Protein AF-A0A9P8LC08-F1 (afdb_monomer_lite)

Organism: NCBI:txid265104

Secondary structure (DSSP, 8-state):
-HHHHHHHHHHHHHHHHHHHHHHHHHHH-----HHHHHHHHHHHHHHHHHHHHHHHHHHHHHHHHHHHHHHSS----TTSTTHHHHHHHHHHHTS-HHHHHHHHHHHHHHHHHHHHHHSPPS--------TT----PPPPHHHHHHHHHTSHHHHHHHHHT-SSHHHHHHHHHHHHHTTS--------------------------------------------------------PPPTTSSSPPPPHHHHHHHGGGPPPTTTSSHHHHHHHHHHTT---TTTT--HHHHHHHH---TT------------------------------------

Structure (mmCIF, N/CA/C/O backbone):
data_AF-A0A9P8LC08-F1
#
_entry.id   AF-A0A9P8LC08-F1
#
loop_
_atom_site.group_PDB
_atom_site.id
_atom_site.type_symbol
_atom_site.label_atom_id
_atom_site.label_alt_id
_atom_site.label_comp_id
_atom_site.label_asym_id
_atom_site.label_entity_id
_atom_site.label_seq_id
_atom_site.pdbx_PDB_ins_code
_atom_site.Cartn_x
_atom_site.Cartn_y
_atom_site.Cartn_z
_atom_site.occupancy
_atom_site.B_iso_or_equiv
_atom_site.auth_seq_id
_atom_site.auth_comp_id
_atom_site.auth_asym_id
_atom_site.auth_atom_id
_atom_site.pdbx_PDB_model_num
ATOM 1 N N . MET A 1 1 ? -13.746 12.936 -10.755 1.00 61.56 1 MET A N 1
ATOM 2 C CA . MET A 1 1 ? -12.506 13.414 -10.090 1.00 61.56 1 MET A CA 1
ATOM 3 C C . MET A 1 1 ? -11.748 12.311 -9.334 1.00 61.56 1 MET A C 1
ATOM 5 O O . MET A 1 1 ? -10.693 11.928 -9.819 1.00 61.56 1 MET A O 1
ATOM 9 N N . ARG A 1 2 ? -12.248 11.763 -8.205 1.00 78.62 2 ARG A N 1
ATOM 10 C CA . ARG A 1 2 ? -11.480 10.845 -7.315 1.00 78.62 2 ARG A CA 1
ATOM 11 C C . ARG A 1 2 ? -10.763 9.673 -8.022 1.00 78.62 2 ARG A C 1
ATOM 13 O O . ARG A 1 2 ? -9.612 9.404 -7.695 1.00 78.62 2 ARG A O 1
ATOM 20 N N . LEU A 1 3 ? -11.388 9.016 -9.009 1.00 84.69 3 LEU A N 1
ATOM 21 C CA . LEU A 1 3 ? -10.770 7.898 -9.750 1.00 84.69 3 LEU A CA 1
ATOM 22 C C . LEU A 1 3 ? -9.485 8.301 -10.499 1.00 84.69 3 LEU A C 1
ATOM 24 O O . LEU A 1 3 ? -8.467 7.636 -10.339 1.00 84.69 3 LEU A O 1
ATOM 28 N N . ALA A 1 4 ? -9.508 9.409 -11.245 1.00 86.50 4 ALA A N 1
ATOM 29 C CA . ALA A 1 4 ? -8.346 9.903 -11.992 1.00 86.50 4 ALA A CA 1
ATOM 30 C C . ALA A 1 4 ? -7.169 10.256 -11.067 1.00 86.50 4 ALA A C 1
ATOM 32 O O . ALA A 1 4 ? -6.007 10.029 -11.395 1.00 86.50 4 ALA A O 1
ATOM 33 N N . LEU A 1 5 ? -7.469 10.754 -9.864 1.00 86.69 5 LEU A N 1
ATOM 34 C CA . LEU A 1 5 ? -6.453 11.060 -8.863 1.00 86.69 5 LEU A CA 1
ATOM 35 C C . LEU A 1 5 ? -5.876 9.769 -8.241 1.00 86.69 5 LEU A C 1
ATOM 37 O O . LEU A 1 5 ? -4.655 9.654 -8.147 1.00 86.69 5 LEU A O 1
ATOM 41 N N . ARG A 1 6 ? -6.701 8.749 -7.936 1.00 86.44 6 ARG A N 1
ATOM 42 C CA . ARG A 1 6 ? -6.204 7.401 -7.568 1.00 86.44 6 ARG A CA 1
ATOM 43 C C . ARG A 1 6 ? -5.298 6.808 -8.659 1.00 86.44 6 ARG A C 1
ATOM 45 O O . ARG A 1 6 ? -4.236 6.292 -8.330 1.00 86.44 6 ARG A O 1
ATOM 52 N N . GLN A 1 7 ? -5.680 6.923 -9.936 1.00 89.69 7 GLN A N 1
ATOM 53 C CA . GLN A 1 7 ? -4.879 6.464 -11.082 1.00 89.69 7 GLN A CA 1
ATOM 54 C C . GLN A 1 7 ? -3.532 7.203 -11.182 1.00 89.69 7 GLN A C 1
ATOM 56 O O . GLN A 1 7 ? -2.488 6.576 -11.343 1.00 89.69 7 GLN A O 1
ATOM 61 N N . CYS A 1 8 ? -3.522 8.531 -11.029 1.00 88.62 8 CYS A N 1
ATOM 62 C CA . CYS A 1 8 ? -2.290 9.326 -11.023 1.00 88.62 8 CYS A CA 1
ATOM 63 C C . CYS A 1 8 ? -1.320 8.877 -9.911 1.00 88.62 8 CYS A C 1
ATOM 65 O O . CYS A 1 8 ? -0.132 8.649 -10.162 1.00 88.62 8 CYS A O 1
ATOM 67 N N . LEU A 1 9 ? -1.831 8.662 -8.693 1.00 88.12 9 LEU A N 1
ATOM 68 C CA . LEU A 1 9 ? -1.020 8.173 -7.578 1.00 88.12 9 LEU A CA 1
ATOM 69 C C . LEU A 1 9 ? -0.541 6.725 -7.793 1.00 88.12 9 LEU A C 1
ATOM 71 O O . LEU A 1 9 ? 0.630 6.423 -7.548 1.00 88.12 9 LEU A O 1
ATOM 75 N N . SER A 1 10 ? -1.383 5.828 -8.323 1.00 89.81 10 SER A N 1
ATOM 76 C CA . SER A 1 10 ? -0.961 4.455 -8.638 1.00 89.81 10 SER A CA 1
ATOM 77 C C . SER A 1 10 ? 0.133 4.422 -9.710 1.00 89.81 10 SER A C 1
ATOM 79 O O . SER A 1 10 ? 1.083 3.654 -9.574 1.00 89.81 10 SER A O 1
ATOM 81 N N . CYS A 1 11 ? 0.079 5.304 -10.714 1.00 90.81 11 CYS A N 1
ATOM 82 C CA . CYS A 1 11 ? 1.139 5.475 -11.713 1.00 90.81 11 CYS A CA 1
ATOM 83 C C . CYS A 1 11 ? 2.449 6.017 -11.112 1.00 90.81 11 CYS A C 1
ATOM 85 O O . CYS A 1 11 ? 3.527 5.516 -11.442 1.00 90.81 11 CYS A O 1
ATOM 87 N N . GLY A 1 12 ? 2.384 6.992 -10.199 1.00 89.06 12 GLY A N 1
ATOM 88 C CA . GLY A 1 12 ? 3.568 7.514 -9.505 1.00 89.06 12 GLY A CA 1
ATOM 89 C C . GLY A 1 12 ? 4.213 6.492 -8.558 1.00 89.06 12 GLY A C 1
ATOM 90 O O . GLY A 1 12 ? 5.438 6.375 -8.493 1.00 89.06 12 GLY A O 1
ATOM 91 N N . MET A 1 13 ? 3.402 5.683 -7.874 1.00 91.25 13 MET A N 1
ATOM 92 C CA . MET A 1 13 ? 3.874 4.545 -7.081 1.00 91.25 13 MET A CA 1
ATOM 93 C C . MET A 1 13 ? 4.454 3.422 -7.954 1.00 91.25 13 MET A C 1
ATOM 95 O O . MET A 1 13 ? 5.520 2.892 -7.629 1.00 91.25 13 MET A O 1
ATOM 99 N N . ALA A 1 14 ? 3.830 3.114 -9.097 1.00 90.88 14 ALA A N 1
ATOM 100 C CA . ALA A 1 14 ? 4.364 2.179 -10.088 1.00 90.88 14 ALA A CA 1
ATOM 101 C C . ALA A 1 14 ? 5.720 2.646 -10.633 1.00 90.88 14 ALA A C 1
ATOM 103 O O . ALA A 1 14 ? 6.632 1.838 -10.772 1.00 90.88 14 ALA A O 1
ATOM 104 N N . GLN A 1 15 ? 5.895 3.949 -10.869 1.00 90.56 15 GLN A N 1
ATOM 105 C CA . GLN A 1 15 ? 7.172 4.537 -11.275 1.00 90.56 15 GLN A CA 1
ATOM 106 C C . GLN A 1 15 ? 8.250 4.397 -10.186 1.00 90.56 15 GLN A C 1
ATOM 108 O O . GLN A 1 15 ? 9.377 4.013 -10.499 1.00 90.56 15 GLN A O 1
ATOM 113 N N . HIS A 1 16 ? 7.920 4.629 -8.908 1.00 88.62 16 HIS A N 1
ATOM 114 C CA . HIS A 1 16 ? 8.858 4.429 -7.789 1.00 88.62 16 HIS A CA 1
ATOM 115 C C . HIS A 1 16 ? 9.301 2.972 -7.617 1.00 88.62 16 HIS A C 1
ATOM 117 O O . HIS A 1 16 ? 10.474 2.736 -7.304 1.00 88.62 16 HIS A O 1
ATOM 123 N N . LEU A 1 17 ? 8.387 2.016 -7.818 1.00 86.81 17 LEU A N 1
ATOM 124 C CA . LEU A 1 17 ? 8.677 0.580 -7.794 1.00 86.81 17 LEU A CA 1
ATOM 125 C C . LEU A 1 17 ? 9.483 0.150 -9.025 1.00 86.81 17 LEU A C 1
ATOM 127 O O . LEU A 1 17 ? 10.581 -0.379 -8.864 1.00 86.81 17 LEU A O 1
ATOM 131 N N . ALA A 1 18 ? 9.014 0.456 -10.237 1.00 87.12 18 ALA A N 1
ATOM 132 C CA . ALA A 1 18 ? 9.678 0.090 -11.488 1.00 87.12 18 ALA A CA 1
ATOM 133 C C . ALA A 1 18 ? 11.105 0.656 -11.581 1.00 87.12 18 ALA A C 1
ATOM 135 O O . ALA A 1 18 ? 12.030 -0.069 -11.949 1.00 87.12 18 ALA A O 1
ATOM 136 N N . ALA A 1 19 ? 11.325 1.917 -11.190 1.00 86.88 19 ALA A N 1
ATOM 137 C CA . ALA A 1 19 ? 12.660 2.521 -11.169 1.00 86.88 19 ALA A CA 1
ATOM 138 C C . ALA A 1 19 ? 13.579 1.900 -10.099 1.00 86.88 19 ALA A C 1
ATOM 140 O O . ALA A 1 19 ? 14.791 1.799 -10.304 1.00 86.88 19 ALA A O 1
ATOM 141 N N . TYR A 1 20 ? 13.026 1.455 -8.964 1.00 86.12 20 TYR A N 1
ATOM 142 C CA . TYR A 1 20 ? 13.799 0.766 -7.931 1.00 86.12 20 TYR A CA 1
ATOM 143 C C . TYR A 1 20 ? 14.175 -0.661 -8.349 1.00 86.12 20 TYR A C 1
ATOM 145 O O . TYR A 1 20 ? 15.349 -1.021 -8.260 1.00 86.12 20 TYR A O 1
ATOM 153 N N . ILE A 1 21 ? 13.222 -1.435 -8.874 1.00 83.81 21 ILE A N 1
ATOM 154 C CA . ILE A 1 21 ? 13.445 -2.786 -9.407 1.00 83.81 21 ILE A CA 1
ATOM 155 C C . ILE A 1 21 ? 14.463 -2.727 -10.556 1.00 83.81 21 ILE A C 1
ATOM 157 O O . ILE A 1 21 ? 15.483 -3.410 -10.503 1.00 83.81 21 ILE A O 1
ATOM 161 N N . SER A 1 22 ? 14.302 -1.796 -11.503 1.00 83.88 22 SER A N 1
ATOM 162 C CA . SER A 1 22 ? 15.268 -1.562 -12.594 1.00 83.88 22 SER A CA 1
ATOM 163 C C . SER A 1 22 ? 16.661 -1.134 -12.109 1.00 83.88 22 SER A C 1
ATOM 165 O O . SER A 1 22 ? 17.638 -1.297 -12.840 1.00 83.88 22 SER A O 1
ATOM 167 N N . LYS A 1 23 ? 16.791 -0.582 -10.891 1.00 82.75 23 LYS A N 1
ATOM 168 C CA . LYS A 1 23 ? 18.094 -0.309 -10.257 1.00 82.75 23 LYS A CA 1
ATOM 169 C C . LYS A 1 23 ? 18.654 -1.529 -9.517 1.00 82.75 23 LYS A C 1
ATOM 171 O O . LYS A 1 23 ? 19.868 -1.675 -9.486 1.00 82.75 23 LYS A O 1
ATOM 176 N N . GLN A 1 24 ? 17.821 -2.401 -8.943 1.00 74.94 24 GLN A N 1
ATOM 177 C CA . GLN A 1 24 ? 18.271 -3.668 -8.346 1.00 74.94 24 GLN A CA 1
ATOM 178 C C . GLN A 1 24 ? 18.733 -4.665 -9.420 1.00 74.94 24 GLN A C 1
ATOM 180 O O . GLN A 1 24 ? 19.822 -5.217 -9.291 1.00 74.94 24 GLN A O 1
ATOM 185 N N . ILE A 1 25 ? 17.979 -4.825 -10.514 1.00 71.38 25 ILE A N 1
ATOM 186 C CA . ILE A 1 25 ? 18.348 -5.701 -11.642 1.00 71.38 25 ILE A CA 1
ATOM 187 C C . ILE A 1 25 ? 19.685 -5.259 -12.257 1.00 71.38 25 ILE A C 1
ATOM 189 O O . ILE A 1 25 ? 20.557 -6.091 -12.470 1.00 71.38 25 ILE A O 1
ATOM 193 N N . ARG A 1 26 ? 19.912 -3.949 -12.450 1.00 62.72 26 ARG A N 1
ATOM 194 C CA . ARG A 1 26 ? 21.193 -3.418 -12.968 1.00 62.72 26 ARG A CA 1
ATOM 195 C C . ARG A 1 26 ? 22.403 -3.705 -12.055 1.00 62.72 26 ARG A C 1
ATOM 197 O O . ARG A 1 26 ? 23.529 -3.663 -12.520 1.00 62.72 26 ARG A O 1
ATOM 204 N N . VAL A 1 27 ? 22.203 -3.991 -10.764 1.00 57.38 27 VAL A N 1
ATOM 205 C CA . VAL A 1 27 ? 23.300 -4.422 -9.867 1.00 57.38 27 VAL A CA 1
ATOM 206 C C . VAL A 1 27 ? 23.618 -5.917 -10.036 1.00 57.38 27 VAL A C 1
ATOM 208 O O . VAL A 1 27 ? 24.709 -6.343 -9.680 1.00 57.38 27 VAL A O 1
ATOM 211 N N . ARG A 1 28 ? 22.696 -6.708 -10.605 1.00 56.88 28 ARG A N 1
ATOM 212 C CA . ARG A 1 28 ? 22.893 -8.131 -10.944 1.00 56.88 28 ARG A CA 1
ATOM 213 C C . ARG A 1 28 ? 23.298 -8.354 -12.413 1.00 56.88 28 ARG A C 1
ATOM 215 O O . ARG A 1 28 ? 23.939 -9.351 -12.709 1.00 56.88 28 ARG A O 1
ATOM 222 N N . SER A 1 29 ? 22.941 -7.438 -13.317 1.00 54.47 29 SER A N 1
ATOM 223 C CA . SER A 1 29 ? 23.203 -7.517 -14.761 1.00 54.47 29 SER A CA 1
ATOM 224 C C . SER A 1 29 ? 24.181 -6.426 -15.200 1.00 54.47 29 SER A C 1
ATOM 226 O O . SER A 1 29 ? 23.791 -5.262 -15.334 1.00 54.47 29 SER A O 1
ATOM 228 N N . LEU A 1 30 ? 25.434 -6.804 -15.470 1.00 48.50 30 LEU A N 1
ATOM 229 C CA . LEU A 1 30 ? 26.342 -5.972 -16.265 1.00 48.50 30 LEU A CA 1
ATOM 230 C C . LEU A 1 30 ? 25.867 -5.916 -17.732 1.00 48.50 30 LEU A C 1
ATOM 232 O O . LEU A 1 30 ? 25.097 -6.771 -18.160 1.00 48.50 30 LEU A O 1
ATOM 236 N N . ALA A 1 31 ? 26.334 -4.898 -18.465 1.00 49.81 31 ALA A N 1
ATOM 237 C CA . ALA A 1 31 ? 26.126 -4.656 -19.900 1.00 49.81 31 ALA A CA 1
ATOM 238 C C . ALA A 1 31 ? 24.660 -4.677 -20.410 1.00 49.81 31 ALA A C 1
ATOM 240 O O . ALA A 1 31 ? 24.074 -5.717 -20.689 1.00 49.81 31 ALA A O 1
ATOM 241 N N . GLY A 1 32 ? 24.087 -3.491 -20.650 1.00 56.66 32 GLY A N 1
ATOM 242 C CA . GLY A 1 32 ? 22.814 -3.344 -21.366 1.00 56.66 32 GLY A CA 1
ATOM 243 C C . GLY A 1 32 ? 22.587 -1.910 -21.850 1.00 56.66 32 GLY A C 1
ATOM 244 O O . GLY A 1 32 ? 22.791 -0.965 -21.086 1.00 56.66 32 GLY A O 1
ATOM 245 N N . LYS A 1 33 ? 22.180 -1.742 -23.118 1.00 62.31 33 LYS A N 1
ATOM 246 C CA . LYS A 1 33 ? 21.973 -0.425 -23.755 1.00 62.31 33 LYS A CA 1
ATOM 247 C C . LYS A 1 33 ? 20.847 0.374 -23.073 1.00 62.31 33 LYS A C 1
ATOM 249 O O . LYS A 1 33 ? 19.876 -0.194 -22.572 1.00 62.31 33 LYS A O 1
ATOM 254 N N . GLY A 1 34 ? 20.968 1.706 -23.082 1.00 66.56 34 GLY A N 1
ATOM 255 C CA . GLY A 1 34 ? 20.083 2.619 -22.344 1.00 66.56 34 GLY A CA 1
ATOM 256 C C . GLY A 1 34 ? 18.594 2.516 -22.702 1.00 66.56 34 GLY A C 1
ATOM 257 O O . GLY A 1 34 ? 17.767 2.452 -21.791 1.00 66.56 34 GLY A O 1
ATOM 258 N N . SER A 1 35 ? 18.265 2.436 -23.998 1.00 68.94 35 SER A N 1
ATOM 259 C CA . SER A 1 35 ? 16.874 2.416 -24.486 1.00 68.94 35 SER A CA 1
ATOM 260 C C . SER A 1 35 ? 16.083 1.186 -24.009 1.00 68.94 35 SER A C 1
ATOM 262 O O . SER A 1 35 ? 15.054 1.326 -23.349 1.00 68.94 35 SER A O 1
ATOM 264 N N . TYR A 1 36 ? 16.621 -0.030 -24.176 1.00 69.31 36 TYR A N 1
ATOM 265 C CA . TYR A 1 36 ? 15.964 -1.255 -23.688 1.00 69.31 36 TYR A CA 1
ATOM 266 C C . TYR A 1 36 ? 15.637 -1.196 -22.182 1.00 69.31 36 TYR A C 1
ATOM 268 O O . TYR A 1 36 ? 14.641 -1.746 -21.709 1.00 69.31 36 TYR A O 1
ATOM 276 N N . ARG A 1 37 ? 16.438 -0.461 -21.397 1.00 71.94 37 ARG A N 1
ATOM 277 C CA . ARG A 1 37 ? 16.180 -0.250 -19.970 1.00 71.94 37 ARG A CA 1
ATOM 278 C C . ARG A 1 37 ? 15.034 0.736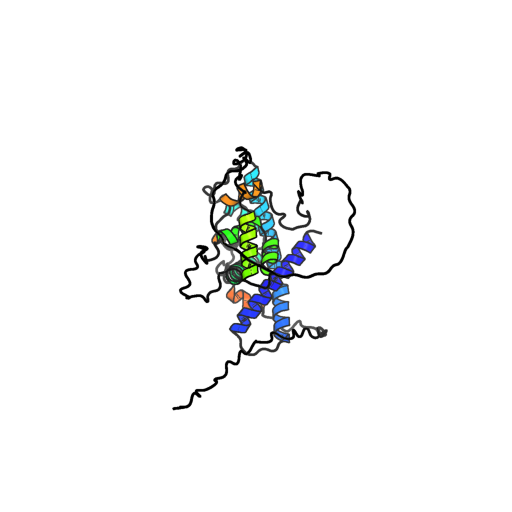 -19.693 1.00 71.94 37 ARG A C 1
ATOM 280 O O . ARG A 1 37 ? 14.309 0.506 -18.722 1.00 71.94 37 ARG A O 1
ATOM 287 N N . SER A 1 38 ? 14.844 1.802 -20.476 1.00 79.94 38 SER A N 1
ATOM 288 C CA . SER A 1 38 ? 13.675 2.689 -20.311 1.00 79.94 38 SER A CA 1
ATOM 289 C C . SER A 1 38 ? 12.389 1.968 -20.730 1.00 79.94 38 SER A C 1
ATOM 291 O O . SER A 1 38 ? 11.402 2.004 -19.992 1.00 79.94 38 SER A O 1
ATOM 293 N N . GLN A 1 39 ? 12.444 1.199 -21.818 1.00 83.50 39 GLN A N 1
ATOM 294 C CA . GLN A 1 39 ? 11.375 0.328 -22.307 1.00 83.50 39 GLN A CA 1
ATOM 295 C C . GLN A 1 39 ? 10.974 -0.747 -21.278 1.00 83.50 39 GLN A C 1
ATOM 297 O O . GLN A 1 39 ? 9.812 -0.801 -20.869 1.00 83.50 39 GLN A O 1
ATOM 302 N N . ARG A 1 40 ? 11.927 -1.533 -20.749 1.00 83.56 40 ARG A N 1
ATOM 303 C CA . ARG A 1 40 ? 11.694 -2.522 -19.670 1.00 83.56 40 ARG A CA 1
ATOM 304 C C . ARG A 1 40 ? 11.078 -1.875 -18.420 1.00 83.56 40 ARG A C 1
ATOM 306 O O . ARG A 1 40 ? 10.155 -2.429 -17.822 1.00 83.56 40 ARG A O 1
ATOM 313 N N . GLN A 1 41 ? 11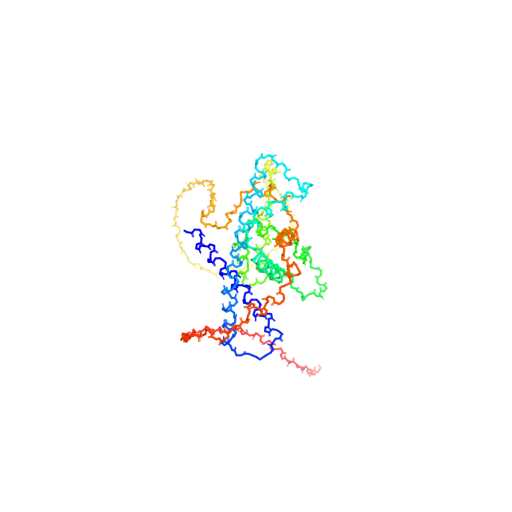.533 -0.674 -18.047 1.00 86.50 41 GLN A N 1
ATOM 314 C CA . GLN A 1 41 ? 10.966 0.091 -16.929 1.00 86.50 41 GLN A CA 1
ATOM 315 C C . GLN A 1 41 ? 9.535 0.587 -17.224 1.00 86.50 41 GLN A C 1
ATOM 317 O O . GLN A 1 41 ? 8.699 0.596 -16.320 1.00 86.50 41 GLN A O 1
ATOM 322 N N . GLN A 1 42 ? 9.227 0.963 -18.470 1.00 87.12 42 GLN A N 1
ATOM 323 C CA . GLN A 1 42 ? 7.896 1.385 -18.920 1.00 87.12 42 GLN A CA 1
ATOM 324 C C . GLN A 1 42 ? 6.906 0.208 -18.980 1.00 87.12 42 GLN A C 1
ATOM 326 O O . GLN A 1 42 ? 5.796 0.343 -18.462 1.00 87.12 42 GLN A O 1
ATOM 331 N N . ARG A 1 43 ? 7.303 -0.951 -19.536 1.00 87.31 43 ARG A N 1
ATOM 332 C CA . ARG A 1 43 ? 6.510 -2.201 -19.526 1.00 87.31 43 ARG A CA 1
ATOM 333 C C . ARG A 1 43 ? 6.122 -2.571 -18.084 1.00 87.31 43 ARG A C 1
ATOM 335 O O . ARG A 1 43 ? 4.938 -2.698 -17.768 1.00 87.31 43 ARG A O 1
ATOM 342 N N . MET A 1 44 ? 7.101 -2.594 -17.176 1.00 89.19 44 MET A N 1
ATOM 343 C CA . MET A 1 44 ? 6.885 -2.840 -15.745 1.00 89.19 44 MET A CA 1
ATOM 344 C C . MET A 1 44 ? 6.012 -1.765 -15.067 1.00 89.19 44 MET A C 1
ATOM 346 O O . MET A 1 44 ? 5.153 -2.110 -14.256 1.00 89.19 44 MET A O 1
ATOM 350 N N . ARG A 1 45 ? 6.160 -0.472 -15.405 1.00 92.12 45 ARG A N 1
ATOM 351 C CA . ARG A 1 45 ? 5.286 0.601 -14.883 1.00 92.12 45 ARG A CA 1
ATOM 352 C C . ARG A 1 45 ? 3.827 0.398 -15.308 1.00 92.12 45 ARG A C 1
ATOM 354 O O . ARG A 1 45 ? 2.946 0.523 -14.459 1.00 92.12 45 ARG A O 1
ATOM 361 N N . LYS A 1 46 ? 3.578 0.055 -16.581 1.00 91.31 46 LYS A N 1
ATOM 362 C CA . LYS A 1 46 ? 2.234 -0.256 -17.104 1.00 91.31 46 LYS A CA 1
ATOM 363 C C . LYS A 1 46 ? 1.601 -1.438 -16.351 1.00 91.31 46 LYS A C 1
ATOM 365 O O . LYS A 1 46 ? 0.458 -1.321 -15.922 1.00 91.31 46 LYS A O 1
ATOM 370 N N . ARG A 1 47 ? 2.346 -2.532 -16.123 1.00 92.44 47 ARG A N 1
ATOM 371 C CA . ARG A 1 47 ? 1.852 -3.732 -15.408 1.00 92.44 47 ARG A CA 1
ATOM 372 C C . ARG A 1 47 ? 1.638 -3.517 -13.900 1.00 92.44 47 ARG A C 1
ATOM 374 O O . ARG A 1 47 ? 0.668 -4.024 -13.347 1.00 92.44 47 ARG A O 1
ATOM 381 N N . LEU A 1 48 ? 2.491 -2.737 -13.229 1.00 93.25 48 LEU A N 1
ATOM 382 C CA . LEU A 1 48 ? 2.368 -2.463 -11.787 1.00 93.25 48 LEU A CA 1
ATOM 383 C C . LEU A 1 48 ? 1.219 -1.507 -11.427 1.00 93.25 48 LEU A C 1
ATOM 385 O O . LEU A 1 48 ? 0.639 -1.635 -10.349 1.00 93.25 48 LEU A O 1
ATOM 389 N N . ALA A 1 49 ? 0.887 -0.543 -12.292 1.00 93.12 49 ALA A N 1
ATOM 390 C CA . ALA A 1 49 ? -0.127 0.477 -12.010 1.00 93.12 49 ALA A CA 1
ATOM 391 C C . ALA A 1 49 ? -1.510 -0.077 -11.581 1.00 93.12 49 ALA A C 1
ATOM 393 O O . ALA A 1 49 ? -1.997 0.373 -10.539 1.00 93.12 49 ALA A O 1
ATOM 394 N N . PRO A 1 50 ? -2.146 -1.042 -12.284 1.00 95.62 50 PRO A N 1
ATOM 395 C CA . PRO A 1 50 ? -3.437 -1.596 -11.860 1.00 95.62 50 PRO A CA 1
ATOM 396 C C . PRO A 1 50 ? -3.351 -2.385 -10.545 1.00 95.62 50 PRO A C 1
ATOM 398 O O . PRO A 1 50 ? -4.236 -2.261 -9.705 1.00 95.62 50 PRO A O 1
ATOM 401 N N . LEU A 1 51 ? -2.264 -3.126 -10.310 1.00 96.00 51 LEU A N 1
ATOM 402 C CA . LEU A 1 51 ? -2.079 -3.917 -9.085 1.00 96.00 51 LEU A CA 1
ATOM 403 C C . LEU A 1 51 ? -1.915 -3.013 -7.852 1.00 96.00 51 LEU A C 1
ATOM 405 O O . LEU A 1 51 ? -2.491 -3.255 -6.792 1.00 96.00 51 LEU A O 1
ATOM 409 N N . ILE A 1 52 ? -1.185 -1.907 -8.013 1.00 95.25 52 ILE A N 1
ATOM 410 C CA . ILE A 1 52 ? -1.060 -0.862 -6.993 1.00 95.25 52 ILE A CA 1
ATOM 411 C C . ILE A 1 52 ? -2.395 -0.135 -6.790 1.00 95.25 52 ILE A C 1
ATOM 413 O O . ILE A 1 52 ? -2.736 0.192 -5.655 1.00 95.25 52 ILE A O 1
ATOM 417 N N . LEU A 1 53 ? -3.180 0.091 -7.849 1.00 94.56 53 LEU A N 1
ATOM 418 C CA . LEU A 1 53 ? -4.526 0.659 -7.738 1.00 94.56 53 LEU A CA 1
ATOM 419 C C . LEU A 1 53 ? -5.469 -0.254 -6.927 1.00 94.56 53 LEU A C 1
ATOM 421 O O . LEU A 1 53 ? -6.281 0.263 -6.159 1.00 94.56 53 LEU A O 1
ATOM 425 N N . THR A 1 54 ? -5.330 -1.581 -7.018 1.00 96.06 54 THR A N 1
ATOM 426 C CA . THR A 1 54 ? -6.042 -2.529 -6.142 1.00 96.06 54 THR A CA 1
ATOM 427 C C . THR A 1 54 ? -5.593 -2.403 -4.682 1.00 96.06 54 THR A C 1
ATOM 429 O O . THR A 1 54 ? -6.446 -2.351 -3.798 1.00 96.06 54 THR A O 1
ATOM 432 N N . LEU A 1 55 ? -4.289 -2.243 -4.405 1.00 95.69 55 LEU A N 1
ATOM 433 C CA . LEU A 1 55 ? -3.809 -1.948 -3.042 1.00 95.69 55 LEU A CA 1
ATOM 434 C C . LEU A 1 55 ? -4.371 -0.620 -2.503 1.00 95.69 55 LEU A C 1
ATOM 436 O O . LEU A 1 55 ? -4.773 -0.564 -1.344 1.00 95.69 55 LEU A O 1
ATOM 440 N N . PHE A 1 56 ? -4.450 0.435 -3.325 1.00 93.19 56 PHE A N 1
ATOM 441 C CA . PHE A 1 56 ? -5.099 1.702 -2.945 1.00 93.19 56 PHE A CA 1
ATOM 442 C C . PHE A 1 56 ? -6.557 1.471 -2.517 1.00 93.19 56 PHE A C 1
ATOM 444 O O . PHE A 1 56 ? -6.961 1.951 -1.460 1.00 93.19 56 PHE A O 1
ATOM 451 N N . GLN A 1 57 ? -7.332 0.720 -3.309 1.00 94.00 57 GLN A N 1
ATOM 452 C CA . GLN A 1 57 ? -8.738 0.421 -3.011 1.00 94.00 57 GLN A CA 1
ATOM 453 C C . GLN A 1 57 ? -8.904 -0.434 -1.749 1.00 94.00 57 GLN A C 1
ATOM 455 O O . GLN A 1 57 ? -9.800 -0.165 -0.951 1.00 94.00 57 GLN A O 1
ATOM 460 N N . PHE A 1 58 ? -8.026 -1.421 -1.541 1.00 95.88 58 PHE A N 1
ATOM 461 C CA . PHE A 1 58 ? -7.997 -2.222 -0.319 1.00 95.88 58 PHE A CA 1
ATOM 462 C C . PHE A 1 58 ? -7.727 -1.361 0.916 1.00 95.88 58 PHE A C 1
ATOM 464 O O . PHE A 1 58 ? -8.544 -1.376 1.828 1.00 95.88 58 PHE A O 1
ATOM 471 N N . PHE A 1 59 ? -6.648 -0.568 0.941 1.00 95.38 59 PHE A N 1
ATOM 472 C CA . PHE A 1 59 ? -6.335 0.257 2.114 1.00 95.38 59 PHE A CA 1
ATOM 473 C C . PHE A 1 59 ? -7.427 1.298 2.403 1.00 95.38 59 PHE A C 1
ATOM 475 O O . PHE A 1 59 ? -7.730 1.535 3.569 1.00 95.38 59 PHE A O 1
ATOM 482 N N . GLU A 1 60 ? -8.064 1.857 1.367 1.00 92.50 60 GLU A N 1
ATOM 483 C CA . GLU A 1 60 ? -9.174 2.810 1.509 1.00 92.50 60 GLU A CA 1
ATOM 484 C C . GLU A 1 60 ? -10.443 2.166 2.089 1.00 92.50 60 GLU A C 1
ATOM 486 O O . GLU A 1 60 ? -11.040 2.723 3.010 1.00 92.50 60 GLU A O 1
ATOM 491 N N . ARG A 1 61 ? -10.818 0.961 1.636 1.00 94.56 61 ARG A N 1
ATOM 492 C CA . ARG A 1 61 ? -11.911 0.185 2.250 1.00 94.56 61 ARG A CA 1
ATOM 493 C C . ARG A 1 61 ? -11.561 -0.271 3.671 1.00 94.56 61 ARG A C 1
ATOM 495 O O . ARG A 1 61 ? -12.402 -0.185 4.560 1.00 94.56 61 ARG A O 1
ATOM 502 N N . TYR A 1 62 ? -10.322 -0.709 3.896 1.00 95.12 62 TYR A N 1
ATOM 503 C CA . TYR A 1 62 ? -9.874 -1.276 5.169 1.00 95.12 62 TYR A CA 1
ATOM 504 C C . TYR A 1 62 ? -9.809 -0.223 6.278 1.00 95.12 62 TYR A C 1
ATOM 506 O O . TYR A 1 62 ? -10.347 -0.441 7.360 1.00 95.12 62 TYR A O 1
ATOM 514 N N . GLN A 1 63 ? -9.256 0.962 5.986 1.00 92.94 63 GLN A N 1
ATOM 515 C CA . GLN A 1 63 ? -9.331 2.109 6.896 1.00 92.94 63 GLN A CA 1
ATOM 516 C C . GLN A 1 63 ? -10.793 2.463 7.210 1.00 92.94 63 GLN A C 1
ATOM 518 O O . GLN A 1 63 ? -11.122 2.694 8.370 1.00 92.94 63 GLN A O 1
ATOM 523 N N . HIS A 1 64 ? -11.677 2.486 6.206 1.00 91.94 64 HIS A N 1
ATOM 524 C CA . HIS A 1 64 ? -13.079 2.855 6.407 1.00 91.94 64 HIS A CA 1
ATOM 525 C C . HIS A 1 64 ? -13.839 1.857 7.295 1.00 91.94 64 HIS A C 1
ATOM 527 O O . HIS A 1 64 ? -14.577 2.286 8.180 1.00 91.94 64 HIS A O 1
ATOM 533 N N . ARG A 1 65 ? -13.667 0.541 7.094 1.00 92.38 65 ARG A N 1
ATOM 534 C CA . ARG A 1 65 ? -14.328 -0.481 7.927 1.00 92.38 65 ARG A CA 1
ATOM 535 C C . ARG A 1 65 ? -13.777 -0.496 9.354 1.00 92.38 65 ARG A C 1
ATOM 537 O O . ARG A 1 65 ? -14.573 -0.424 10.280 1.00 92.38 65 ARG A O 1
ATOM 544 N N . LEU A 1 66 ? -12.451 -0.451 9.543 1.00 90.44 66 LEU A N 1
ATOM 545 C CA . LEU A 1 66 ? -11.848 -0.313 10.882 1.00 90.44 66 LEU A CA 1
ATOM 546 C C . LEU A 1 66 ? -12.355 0.937 11.626 1.00 90.44 66 LEU A C 1
ATOM 548 O O . LEU A 1 66 ? -12.597 0.897 12.832 1.00 90.44 66 LEU A O 1
ATOM 552 N N . LEU A 1 67 ? -12.527 2.060 10.921 1.00 89.69 67 LEU A N 1
ATOM 553 C CA . LEU A 1 67 ? -13.092 3.266 11.523 1.00 89.69 67 LEU A CA 1
ATOM 554 C C . LEU A 1 67 ? -14.570 3.101 11.898 1.00 89.69 67 LEU A C 1
ATOM 556 O O . LEU A 1 67 ? -14.917 3.467 13.014 1.00 89.69 67 LEU A O 1
ATOM 560 N N . ALA A 1 68 ? -15.418 2.548 11.025 1.00 89.12 68 ALA A N 1
ATOM 561 C CA . ALA A 1 68 ? -16.843 2.343 11.313 1.00 89.12 68 ALA A CA 1
ATOM 562 C C . ALA A 1 68 ? -17.058 1.532 12.604 1.00 89.12 68 ALA A C 1
ATOM 564 O O . ALA A 1 68 ? -17.679 2.020 13.547 1.00 89.12 68 ALA A O 1
ATOM 565 N N . GLU A 1 69 ? -16.411 0.371 12.710 1.00 85.75 69 GLU A N 1
ATOM 566 C CA . GLU A 1 69 ? -16.486 -0.487 13.898 1.00 85.75 69 GLU A CA 1
ATOM 567 C C . GLU A 1 69 ? -15.997 0.241 15.175 1.00 85.75 69 GLU A C 1
ATOM 569 O O . GLU A 1 69 ? -16.656 0.189 16.211 1.00 85.75 69 GLU A O 1
ATOM 574 N N . THR A 1 70 ? -14.906 1.026 15.111 1.00 82.75 70 THR A N 1
ATOM 575 C CA . THR A 1 70 ? -14.441 1.852 16.260 1.00 82.75 70 THR A CA 1
ATOM 576 C C . THR A 1 70 ? -15.306 3.089 16.570 1.00 82.75 70 THR A C 1
ATOM 578 O O . THR A 1 70 ? -15.045 3.808 17.550 1.00 82.75 70 THR A O 1
ATOM 581 N N . TYR A 1 71 ? -16.338 3.362 15.768 1.00 79.56 71 TYR A N 1
ATOM 582 C CA . TYR A 1 71 ? -17.344 4.398 16.013 1.00 79.56 71 TYR A CA 1
ATOM 583 C C . TYR A 1 71 ? -18.671 3.834 16.534 1.00 79.56 71 TYR A C 1
ATOM 585 O O . TYR A 1 71 ? -19.276 4.476 17.392 1.00 79.56 71 TYR A O 1
ATOM 593 N N . GLU A 1 72 ? -19.082 2.646 16.091 1.00 73.81 72 GLU A N 1
ATOM 594 C CA . GLU A 1 72 ? -20.380 2.018 16.404 1.00 73.81 72 GLU A CA 1
ATOM 595 C C . GLU A 1 72 ? -20.491 1.455 17.836 1.00 73.81 72 GLU A C 1
ATOM 597 O O . GLU A 1 72 ? -21.519 0.914 18.229 1.00 73.81 72 GLU A O 1
ATOM 602 N N . GLY A 1 73 ? -19.454 1.622 18.662 1.00 59.62 73 GLY A N 1
ATOM 603 C CA . GLY A 1 73 ? -19.443 1.182 20.062 1.00 59.62 73 GLY A CA 1
ATOM 604 C C . GLY A 1 73 ? -18.977 -0.262 20.252 1.00 59.62 73 GLY A C 1
ATOM 605 O O . GLY A 1 73 ? -18.638 -0.636 21.378 1.00 59.62 73 GLY A O 1
ATOM 606 N N . ASN A 1 74 ? -18.845 -1.021 19.158 1.00 59.53 74 ASN A N 1
ATOM 607 C CA . ASN A 1 74 ? -18.045 -2.238 19.106 1.00 59.53 74 ASN A CA 1
ATOM 608 C C . ASN A 1 74 ? -16.628 -1.917 19.599 1.00 59.53 74 ASN A C 1
ATOM 610 O O . ASN A 1 74 ? -15.838 -1.232 18.944 1.00 59.53 74 ASN A O 1
ATOM 614 N N . LYS A 1 75 ? -16.287 -2.419 20.787 1.00 57.41 75 LYS A N 1
ATOM 615 C CA . LYS A 1 75 ? -14.902 -2.429 21.247 1.00 57.41 75 LYS A CA 1
ATOM 616 C C . LYS A 1 75 ? -14.165 -3.479 20.423 1.00 57.41 75 LYS A C 1
ATOM 618 O O . LYS A 1 75 ? -14.080 -4.611 20.875 1.00 57.41 75 LYS A O 1
ATOM 623 N N . ILE A 1 76 ? -13.605 -3.114 19.263 1.00 56.47 76 ILE A N 1
ATOM 624 C CA . ILE A 1 76 ? -12.539 -3.940 18.683 1.00 56.47 76 ILE A CA 1
ATOM 625 C C . ILE A 1 76 ? -11.356 -3.859 19.648 1.00 56.47 76 ILE A C 1
ATOM 627 O O . ILE A 1 76 ? -10.527 -2.948 19.580 1.00 56.47 76 ILE A O 1
ATOM 631 N N . SER A 1 77 ? -11.295 -4.799 20.583 1.00 56.34 77 SER A N 1
ATOM 632 C CA . SER A 1 77 ? -10.055 -5.114 21.262 1.00 56.34 77 SER A CA 1
ATOM 633 C C . SER A 1 77 ? -9.192 -5.891 20.277 1.00 56.34 77 SER A C 1
ATOM 635 O O . SER A 1 77 ? -9.696 -6.737 19.547 1.00 56.34 77 SER A O 1
ATOM 637 N N . TYR A 1 78 ? -7.873 -5.699 20.292 1.00 53.66 78 TYR A N 1
ATOM 638 C CA . TYR A 1 78 ? -6.976 -6.629 19.589 1.00 53.66 78 TYR A CA 1
ATOM 639 C C . TYR A 1 78 ? -7.053 -8.061 20.179 1.00 53.66 78 TYR A C 1
ATOM 641 O O . TYR A 1 78 ? -6.559 -9.013 19.583 1.00 53.66 78 TYR A O 1
ATOM 649 N N . GLN A 1 79 ? -7.692 -8.230 21.346 1.00 52.84 79 GLN A N 1
ATOM 650 C CA . GLN A 1 79 ? -8.028 -9.540 21.913 1.00 52.84 79 GLN A CA 1
ATOM 651 C C . GLN A 1 79 ? -9.116 -10.274 21.107 1.00 52.84 79 GLN A C 1
ATOM 653 O O . GLN A 1 79 ? -9.098 -11.501 21.079 1.00 52.84 79 GLN A O 1
ATOM 658 N N . ASP A 1 80 ? -9.981 -9.554 20.383 1.00 62.03 80 ASP A N 1
ATOM 659 C CA . ASP A 1 80 ? -10.903 -10.114 19.385 1.00 62.03 80 ASP A CA 1
ATOM 660 C C . ASP A 1 80 ? -10.142 -10.314 18.060 1.00 62.03 80 ASP A C 1
ATOM 662 O O . ASP A 1 80 ? -10.407 -9.665 17.044 1.00 62.03 80 ASP A O 1
ATOM 666 N N . ALA A 1 81 ? -9.115 -11.170 18.109 1.00 61.84 81 ALA A N 1
ATOM 667 C CA . ALA A 1 81 ? -8.038 -11.262 17.116 1.00 61.84 81 ALA A CA 1
ATOM 668 C C . ALA A 1 81 ? -8.508 -11.526 15.671 1.00 61.84 81 ALA A C 1
ATOM 670 O O . ALA A 1 81 ? -7.803 -11.179 14.720 1.00 61.84 81 ALA A O 1
ATOM 671 N N . ASP A 1 82 ? -9.703 -12.094 15.509 1.00 75.56 82 ASP A N 1
ATOM 672 C CA . ASP A 1 82 ? -10.293 -12.440 14.217 1.00 75.56 82 ASP A CA 1
ATOM 673 C C . ASP A 1 82 ? -10.911 -11.229 13.498 1.00 75.56 82 ASP A C 1
ATOM 675 O O . ASP A 1 82 ? -10.948 -11.203 12.268 1.00 75.56 82 ASP A O 1
ATOM 679 N N . GLN A 1 83 ? -11.354 -10.185 14.214 1.00 80.62 83 GLN A N 1
ATOM 680 C CA . GLN A 1 83 ? -12.044 -9.032 13.608 1.00 80.62 83 GLN A CA 1
ATOM 681 C C . GLN A 1 83 ? -11.202 -8.314 12.528 1.00 80.62 83 GLN A C 1
ATOM 683 O O . GLN A 1 83 ? -11.696 -8.114 11.413 1.00 80.62 83 GLN A O 1
ATOM 688 N N . PRO A 1 84 ? -9.906 -8.002 12.753 1.00 84.81 84 PRO A N 1
ATOM 689 C CA . PRO A 1 84 ? -9.039 -7.467 11.701 1.00 84.81 84 PRO A CA 1
ATOM 690 C C . PRO A 1 84 ? -8.814 -8.421 10.517 1.00 84.81 84 PRO A C 1
ATOM 692 O O . PRO A 1 84 ? -8.362 -7.968 9.469 1.00 84.81 84 PRO A O 1
ATOM 695 N N . ILE A 1 85 ? -9.086 -9.724 10.647 1.00 88.38 85 ILE A N 1
ATOM 696 C CA . ILE A 1 85 ? -8.961 -10.713 9.562 1.00 88.38 85 ILE A CA 1
ATOM 697 C C . ILE A 1 85 ? -10.272 -10.792 8.771 1.00 88.38 85 ILE A C 1
ATOM 699 O O . ILE A 1 85 ? -10.235 -10.696 7.545 1.00 88.38 85 ILE A O 1
ATOM 703 N N . LEU A 1 86 ? -11.421 -10.866 9.449 1.00 91.06 86 LEU A N 1
ATOM 704 C CA . LEU A 1 86 ? -12.754 -10.902 8.833 1.00 91.06 86 LEU A CA 1
ATOM 705 C C . LEU A 1 86 ? -12.999 -9.685 7.926 1.00 91.06 86 LEU A C 1
ATOM 707 O O . LEU A 1 86 ? -13.409 -9.841 6.777 1.00 91.06 86 LEU A O 1
ATOM 711 N N . ILE A 1 87 ? -12.646 -8.479 8.385 1.00 93.19 87 ILE A N 1
ATOM 712 C CA . ILE A 1 87 ? -12.751 -7.248 7.580 1.00 93.19 87 ILE A CA 1
ATOM 713 C C . ILE A 1 87 ? -11.845 -7.314 6.331 1.00 93.19 87 ILE A C 1
ATOM 715 O O . ILE A 1 87 ? -12.194 -6.800 5.267 1.00 93.19 87 ILE A O 1
ATOM 719 N N . GLN A 1 88 ? -10.672 -7.952 6.417 1.00 94.69 88 GLN A N 1
ATOM 720 C CA . GLN A 1 88 ? -9.806 -8.141 5.247 1.00 94.69 88 GLN A CA 1
ATOM 721 C C . GLN A 1 88 ? -10.391 -9.166 4.273 1.00 94.69 88 GLN A C 1
ATOM 723 O O . GLN A 1 88 ? -10.365 -8.920 3.066 1.00 94.69 88 GLN A O 1
ATOM 728 N N . GLN A 1 89 ? -10.937 -10.274 4.783 1.00 94.44 89 GLN A N 1
ATOM 729 C CA . GLN A 1 89 ? -11.593 -11.304 3.979 1.00 94.44 89 GLN A CA 1
ATOM 730 C C . GLN A 1 89 ? -12.806 -10.726 3.223 1.00 94.44 89 GLN A C 1
ATOM 732 O O . GLN A 1 89 ? -12.847 -10.860 2.004 1.00 94.44 89 GLN A O 1
ATOM 737 N N . GLU A 1 90 ? -13.700 -9.980 3.889 1.00 95.31 90 GLU A N 1
ATOM 738 C CA . GLU A 1 90 ? -14.840 -9.263 3.274 1.00 95.31 90 GLU A CA 1
ATOM 739 C C . GLU A 1 90 ? -14.396 -8.408 2.071 1.00 95.31 90 GLU A C 1
ATOM 741 O O . GLU A 1 90 ? -14.930 -8.503 0.963 1.00 95.31 90 GLU A O 1
ATOM 746 N N . ILE A 1 91 ? -13.370 -7.572 2.263 1.00 96.12 91 ILE A N 1
ATOM 747 C CA . ILE A 1 91 ? -12.880 -6.670 1.214 1.00 96.12 91 ILE A CA 1
ATOM 748 C C . ILE A 1 91 ? -12.264 -7.460 0.048 1.00 96.12 91 ILE A C 1
ATOM 750 O O . ILE A 1 91 ? -12.439 -7.078 -1.116 1.00 96.12 91 ILE A O 1
ATOM 754 N N . MET A 1 92 ? -11.530 -8.534 0.350 1.00 96.56 92 MET A N 1
ATOM 755 C CA . MET A 1 92 ? -10.809 -9.355 -0.625 1.00 96.56 92 MET A CA 1
ATOM 756 C C . MET A 1 92 ? -11.678 -10.372 -1.363 1.00 96.56 92 MET A C 1
ATOM 758 O O . MET A 1 92 ? -11.325 -10.759 -2.478 1.00 96.56 92 MET A O 1
ATOM 762 N N . GLU A 1 93 ? -12.809 -10.791 -0.797 1.00 96.12 93 GLU A N 1
ATOM 763 C CA . GLU A 1 93 ? -13.736 -11.723 -1.440 1.00 96.12 93 GLU A CA 1
ATOM 764 C C . GLU A 1 93 ? -14.206 -11.182 -2.798 1.00 96.12 93 GLU A C 1
ATOM 766 O O . GLU A 1 93 ? -14.246 -11.933 -3.778 1.00 96.12 93 GLU A O 1
ATOM 771 N N . SER A 1 94 ? -14.413 -9.858 -2.868 1.00 94.50 94 SER A N 1
ATOM 772 C CA . SER A 1 94 ? -14.759 -9.096 -4.078 1.00 94.50 94 SER A CA 1
ATOM 773 C C . SER A 1 94 ? -13.681 -9.073 -5.179 1.00 94.50 94 SER A C 1
ATOM 775 O O . SER A 1 94 ? -13.916 -8.514 -6.252 1.00 94.50 94 SER A O 1
ATOM 777 N N . TYR A 1 95 ? -12.504 -9.667 -4.949 1.00 96.00 95 TYR A N 1
ATOM 778 C CA . TYR A 1 95 ? -11.423 -9.765 -5.929 1.00 96.00 95 TYR A CA 1
ATOM 779 C C . TYR A 1 95 ? -11.310 -11.176 -6.540 1.00 96.0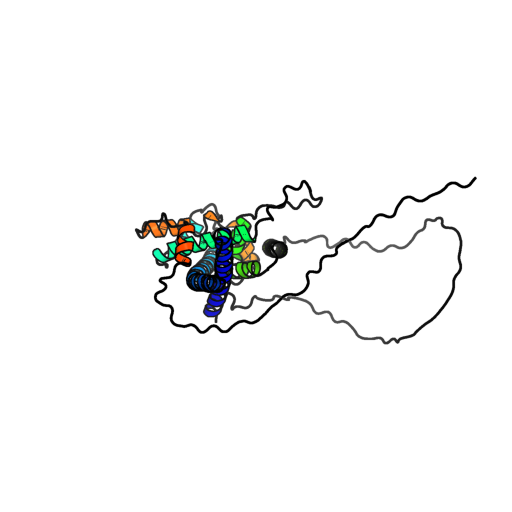0 95 TYR A C 1
ATOM 781 O O . TYR A 1 95 ? -11.535 -12.209 -5.900 1.00 96.00 95 TYR A O 1
ATOM 789 N N . ASN A 1 96 ? -10.908 -11.217 -7.814 1.00 94.94 96 ASN A N 1
ATOM 790 C CA . ASN A 1 96 ? -10.564 -12.452 -8.521 1.00 94.94 96 ASN A CA 1
ATOM 791 C C . ASN A 1 96 ? -9.337 -13.123 -7.850 1.00 94.94 96 ASN A C 1
ATOM 793 O O . ASN A 1 96 ? -8.375 -12.419 -7.531 1.00 94.94 96 ASN A O 1
ATOM 797 N N . PRO A 1 97 ? -9.317 -14.455 -7.644 1.00 93.19 97 PRO A N 1
ATOM 798 C CA . PRO A 1 97 ? -8.231 -15.117 -6.917 1.00 93.19 97 PRO A CA 1
ATOM 799 C C . PRO A 1 97 ? -6.869 -15.024 -7.627 1.00 93.19 97 PRO A C 1
ATOM 801 O O . PRO A 1 97 ? -5.856 -14.829 -6.960 1.00 93.19 97 PRO A O 1
ATOM 804 N N . ALA A 1 98 ? -6.818 -15.031 -8.963 1.00 92.12 98 ALA A N 1
ATOM 805 C CA . ALA A 1 98 ? -5.568 -14.796 -9.693 1.00 92.12 98 ALA A CA 1
ATOM 806 C C . ALA A 1 98 ? -5.053 -13.356 -9.494 1.00 92.12 98 ALA A C 1
ATOM 808 O O . ALA A 1 98 ? -3.848 -13.130 -9.373 1.00 92.12 98 ALA A O 1
ATOM 809 N N . LEU A 1 99 ? -5.958 -12.373 -9.378 1.00 94.62 99 LEU A N 1
ATOM 810 C CA . LEU A 1 99 ? -5.592 -10.999 -9.017 1.00 94.62 99 LEU A CA 1
ATOM 811 C C . LEU A 1 99 ? -5.053 -10.923 -7.577 1.00 94.62 99 LEU A C 1
ATOM 813 O O . LEU A 1 99 ? -4.068 -10.220 -7.353 1.00 94.62 99 LEU A O 1
ATOM 817 N N . LEU A 1 100 ? -5.628 -11.667 -6.620 1.00 94.75 100 LEU A N 1
ATOM 818 C CA . LEU A 1 100 ? -5.117 -11.729 -5.241 1.00 94.75 100 LEU A CA 1
ATOM 819 C C . LEU A 1 100 ? -3.651 -12.182 -5.196 1.00 94.75 100 LEU A C 1
ATOM 821 O O . LEU A 1 100 ? -2.860 -11.548 -4.496 1.00 94.75 100 LEU A O 1
ATOM 825 N N . VAL A 1 101 ? -3.249 -13.190 -5.979 1.00 93.81 101 VAL A N 1
ATOM 826 C CA . VAL A 1 101 ? -1.837 -13.617 -6.070 1.00 93.81 101 VAL A CA 1
ATOM 827 C C . VAL A 1 101 ? -0.943 -12.469 -6.566 1.00 93.81 101 VAL A C 1
ATOM 829 O O . VAL A 1 101 ? 0.001 -12.078 -5.875 1.00 93.81 101 VAL A O 1
ATOM 832 N N . ARG A 1 102 ? -1.280 -11.834 -7.700 1.00 94.50 102 ARG A N 1
ATOM 833 C CA . ARG A 1 102 ? -0.486 -10.723 -8.279 1.00 94.50 102 ARG A CA 1
ATOM 834 C C . ARG A 1 102 ? -0.381 -9.505 -7.368 1.00 94.50 102 ARG A C 1
ATOM 836 O O . ARG A 1 102 ? 0.671 -8.862 -7.276 1.00 94.50 102 ARG A O 1
ATOM 843 N N . VAL A 1 103 ? -1.467 -9.175 -6.677 1.00 95.75 103 VAL A N 1
ATOM 844 C CA . VAL A 1 103 ? -1.501 -8.053 -5.735 1.00 95.75 103 VAL A CA 1
ATOM 845 C C . VAL A 1 103 ? -0.745 -8.405 -4.446 1.00 95.75 103 VAL A C 1
ATOM 847 O O . VAL A 1 103 ? -0.049 -7.542 -3.915 1.00 95.75 103 VAL A O 1
ATOM 850 N N . SER A 1 104 ? -0.732 -9.673 -4.015 1.00 94.50 104 SER A N 1
ATOM 851 C CA . SER A 1 104 ? 0.126 -10.158 -2.917 1.00 94.50 104 SER A CA 1
ATOM 852 C C . SER A 1 104 ? 1.616 -10.056 -3.251 1.00 94.50 104 SER A C 1
ATOM 854 O O . SER A 1 104 ? 2.400 -9.567 -2.434 1.00 94.50 104 SER A O 1
ATOM 856 N N . GLN A 1 105 ? 2.019 -10.453 -4.460 1.00 93.25 105 GLN A N 1
ATOM 857 C CA . GLN A 1 105 ? 3.397 -10.299 -4.947 1.00 93.25 105 GLN A CA 1
ATOM 858 C C . GLN A 1 105 ? 3.786 -8.804 -5.010 1.00 93.25 105 GLN A C 1
ATOM 860 O O . GLN A 1 105 ? 4.844 -8.398 -4.523 1.00 93.25 105 GLN A O 1
ATOM 865 N N . THR A 1 106 ? 2.877 -7.949 -5.495 1.00 94.00 106 THR A N 1
ATOM 866 C CA . THR A 1 106 ? 3.039 -6.481 -5.518 1.00 94.00 106 THR A CA 1
ATOM 867 C C . THR A 1 106 ? 3.131 -5.865 -4.113 1.00 94.00 106 THR A C 1
ATOM 869 O O . THR A 1 106 ? 3.929 -4.951 -3.893 1.00 94.00 106 THR A O 1
ATOM 872 N N . TYR A 1 107 ? 2.373 -6.374 -3.138 1.00 95.25 107 TYR A N 1
ATOM 873 C CA . TYR A 1 107 ? 2.447 -5.946 -1.738 1.00 95.25 107 TYR A CA 1
ATOM 874 C C . TYR A 1 107 ? 3.819 -6.252 -1.124 1.00 95.25 107 TYR A C 1
ATOM 876 O O . TYR A 1 107 ? 4.419 -5.383 -0.489 1.00 95.25 107 TYR A O 1
ATOM 884 N N . HIS A 1 108 ? 4.383 -7.434 -1.388 1.00 92.00 108 HIS A N 1
ATOM 885 C CA . HIS A 1 108 ? 5.730 -7.782 -0.928 1.00 92.00 108 HIS A CA 1
ATOM 886 C C . HIS A 1 108 ? 6.811 -6.892 -1.562 1.00 92.00 108 HIS A C 1
ATOM 888 O O . HIS A 1 108 ? 7.691 -6.404 -0.846 1.00 92.00 108 HIS A O 1
ATOM 894 N N . LEU A 1 109 ? 6.707 -6.581 -2.863 1.00 91.06 109 LEU A N 1
ATOM 895 C CA . LEU A 1 109 ? 7.577 -5.595 -3.525 1.00 91.06 109 LEU A CA 1
ATOM 896 C C . LEU A 1 109 ? 7.479 -4.205 -2.874 1.00 91.06 109 LEU A C 1
ATOM 898 O O . LEU A 1 109 ? 8.501 -3.545 -2.666 1.00 91.06 109 LEU A O 1
ATOM 902 N N . LEU A 1 110 ? 6.269 -3.766 -2.510 1.00 93.25 110 LEU A N 1
ATOM 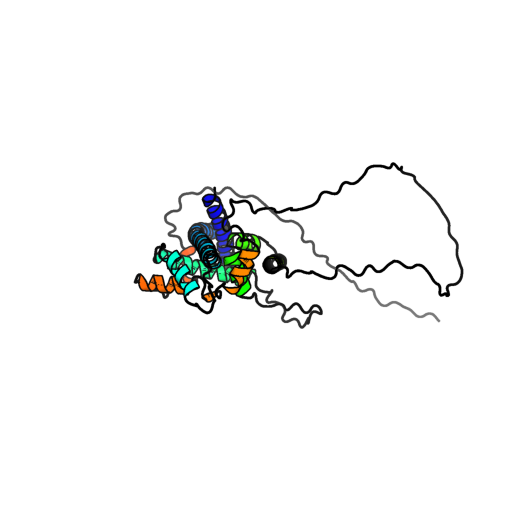903 C CA . LEU A 1 110 ? 6.040 -2.509 -1.798 1.00 93.25 110 LEU A CA 1
ATOM 904 C C . LEU A 1 110 ? 6.674 -2.519 -0.397 1.00 93.25 110 LEU A C 1
ATOM 906 O O . LEU A 1 110 ? 7.394 -1.578 -0.056 1.00 93.25 110 LEU A O 1
ATOM 910 N N . LEU A 1 111 ? 6.468 -3.572 0.402 1.00 91.75 111 LEU A N 1
ATOM 911 C CA . LEU A 1 111 ? 7.092 -3.698 1.725 1.00 91.75 111 LEU A CA 1
ATOM 912 C C . LEU A 1 111 ? 8.624 -3.744 1.634 1.00 91.75 111 LEU A C 1
ATOM 914 O O . LEU A 1 111 ? 9.306 -3.113 2.447 1.00 91.75 111 LEU A O 1
ATOM 918 N N . TYR A 1 112 ? 9.179 -4.436 0.635 1.00 88.62 112 TYR A N 1
ATOM 919 C CA . TYR A 1 112 ? 10.618 -4.470 0.379 1.00 88.62 112 TYR A CA 1
ATOM 920 C C . TYR A 1 112 ? 11.156 -3.082 -0.004 1.00 88.62 112 TYR A C 1
ATOM 922 O O . TYR A 1 112 ? 12.134 -2.618 0.592 1.00 88.62 112 TYR A O 1
ATOM 930 N N . LEU A 1 113 ? 10.480 -2.371 -0.918 1.00 89.31 113 LEU A N 1
ATOM 931 C CA . LEU A 1 113 ? 10.807 -0.989 -1.284 1.00 89.31 113 LEU A CA 1
ATOM 932 C C . LEU A 1 113 ? 10.788 -0.068 -0.058 1.00 89.31 113 LEU A C 1
ATOM 934 O O . LEU A 1 113 ? 11.737 0.691 0.138 1.00 89.31 113 LEU A O 1
ATOM 938 N N . LEU A 1 114 ? 9.742 -0.137 0.770 1.00 90.44 114 LEU A N 1
ATOM 939 C CA . LEU A 1 114 ? 9.597 0.665 1.987 1.00 90.44 114 LEU A CA 1
ATOM 940 C C . LEU A 1 114 ? 10.732 0.381 2.973 1.00 90.44 114 LEU A C 1
ATOM 942 O O . LEU A 1 114 ? 11.495 1.295 3.303 1.00 90.44 114 LEU A O 1
ATOM 946 N N . ARG A 1 115 ? 10.910 -0.888 3.372 1.00 86.94 115 ARG A N 1
ATOM 947 C CA . ARG A 1 115 ? 11.988 -1.324 4.274 1.00 86.94 115 ARG A CA 1
ATOM 948 C C . ARG A 1 115 ? 13.355 -0.842 3.755 1.00 86.94 115 ARG A C 1
ATOM 950 O O . ARG A 1 115 ? 14.102 -0.225 4.510 1.00 86.94 115 ARG A O 1
ATOM 957 N N . ARG A 1 116 ? 13.668 -0.997 2.460 1.00 85.12 116 ARG A N 1
ATOM 958 C CA . ARG A 1 116 ? 14.951 -0.557 1.863 1.00 85.12 116 ARG A CA 1
ATOM 959 C C . ARG A 1 116 ? 15.106 0.968 1.735 1.00 85.12 116 ARG A C 1
ATOM 961 O O . ARG A 1 116 ? 16.188 1.486 2.013 1.00 85.12 116 ARG A O 1
ATOM 968 N N . ARG A 1 117 ? 14.066 1.710 1.329 1.00 86.00 117 ARG A N 1
ATOM 969 C CA . ARG A 1 117 ? 14.104 3.181 1.137 1.00 86.00 117 ARG A CA 1
ATOM 970 C C . ARG A 1 117 ? 14.119 3.966 2.452 1.00 86.00 117 ARG A C 1
ATOM 972 O O . ARG A 1 117 ? 14.518 5.137 2.426 1.00 86.00 117 ARG A O 1
ATOM 979 N N . LEU A 1 118 ? 13.677 3.356 3.556 1.00 83.38 118 LEU A N 1
ATOM 980 C CA . LEU A 1 118 ? 13.485 4.003 4.861 1.00 83.38 118 LEU A CA 1
ATOM 981 C C . LEU A 1 118 ? 14.452 3.510 5.957 1.00 83.38 118 LEU A C 1
ATOM 983 O O . LEU A 1 118 ? 14.749 4.281 6.873 1.00 83.38 118 LEU A O 1
ATOM 987 N N . ALA A 1 119 ? 15.008 2.294 5.853 1.00 74.00 119 ALA A N 1
ATOM 988 C CA . ALA A 1 119 ? 15.992 1.756 6.805 1.00 74.00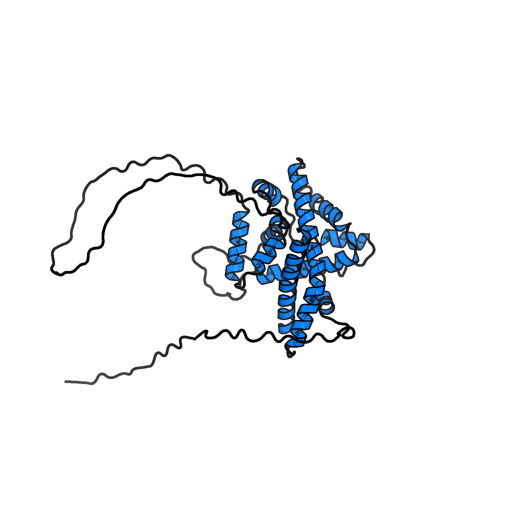 119 ALA A CA 1
ATOM 989 C C . ALA A 1 119 ? 17.203 2.689 7.041 1.00 74.00 119 ALA A C 1
ATOM 991 O O . ALA A 1 119 ? 17.583 3.437 6.122 1.00 74.00 119 ALA A O 1
ATOM 992 N N . PRO A 1 120 ? 17.843 2.641 8.231 1.00 65.62 120 PRO A N 1
ATOM 993 C CA . PRO A 1 120 ? 19.080 3.375 8.527 1.00 65.62 120 PRO A CA 1
ATOM 994 C C . PRO A 1 120 ? 20.195 3.092 7.500 1.00 65.62 120 PRO A C 1
ATOM 996 O O . PRO A 1 120 ? 20.195 2.035 6.860 1.00 65.62 120 PRO A O 1
ATOM 999 N N . PRO A 1 121 ? 21.124 4.042 7.272 1.00 60.12 121 PRO A N 1
ATOM 1000 C CA . PRO A 1 121 ? 22.282 3.807 6.414 1.00 60.12 121 PRO A CA 1
ATOM 1001 C C . PRO A 1 121 ? 23.157 2.695 7.010 1.00 60.12 121 PRO A C 1
ATOM 1003 O O . PRO A 1 121 ? 23.705 2.836 8.094 1.00 60.12 121 PRO A O 1
ATOM 1006 N N . SER A 1 122 ? 23.302 1.581 6.293 1.00 50.62 122 SER A N 1
ATOM 1007 C CA . SER A 1 122 ? 24.013 0.376 6.746 1.00 50.62 122 SER A CA 1
ATOM 1008 C C . SER A 1 122 ? 25.538 0.475 6.580 1.00 50.62 122 SER A C 1
ATOM 1010 O O . SER A 1 122 ? 26.175 -0.475 6.133 1.00 50.62 122 SER A O 1
ATOM 1012 N N . ARG A 1 123 ? 26.113 1.654 6.846 1.00 47.09 123 ARG A N 1
ATOM 1013 C CA . ARG A 1 123 ? 27.550 1.957 6.711 1.00 47.09 123 ARG A CA 1
ATOM 1014 C C . ARG A 1 123 ? 28.028 2.847 7.860 1.00 47.09 123 ARG A C 1
ATOM 1016 O O . ARG A 1 123 ? 28.573 3.922 7.651 1.00 47.09 123 ARG A O 1
ATOM 1023 N N . SER A 1 124 ? 27.789 2.387 9.083 1.00 43.56 124 SER A N 1
ATOM 1024 C CA . SER A 1 124 ? 28.416 2.941 10.284 1.00 43.56 124 SER A CA 1
ATOM 1025 C C . SER A 1 124 ? 28.582 1.855 11.350 1.00 43.56 124 SER A C 1
ATOM 1027 O O . SER A 1 124 ? 27.988 1.930 12.422 1.00 43.56 124 SER A O 1
ATOM 1029 N N . PHE A 1 125 ? 29.458 0.879 11.080 1.00 46.09 125 PHE A N 1
ATOM 1030 C CA . PHE A 1 125 ? 30.220 0.183 12.132 1.00 46.09 125 PHE A CA 1
ATOM 1031 C C . PHE A 1 125 ? 31.299 1.132 12.702 1.00 46.09 125 PHE A C 1
ATOM 1033 O O . PHE A 1 125 ? 32.467 0.786 12.822 1.00 46.09 125 PHE A O 1
ATOM 1040 N N . SER A 1 126 ? 30.916 2.379 12.977 1.00 45.50 126 SER A N 1
ATOM 1041 C CA . SER A 1 126 ? 31.783 3.414 13.527 1.00 45.50 126 SER A CA 1
ATOM 1042 C C . SER A 1 126 ? 31.397 3.605 14.984 1.00 45.50 126 SER A C 1
ATOM 1044 O O . SER A 1 126 ? 30.214 3.735 15.300 1.00 45.50 126 SER A O 1
ATOM 1046 N N . LEU A 1 127 ? 32.394 3.626 15.866 1.00 48.34 127 LEU A N 1
ATOM 1047 C CA . LEU A 1 127 ? 32.242 3.636 17.325 1.00 48.34 127 LEU A CA 1
ATOM 1048 C C . LEU A 1 127 ? 31.741 4.987 17.884 1.00 48.34 127 LEU A C 1
ATOM 1050 O O . LEU A 1 127 ? 31.831 5.249 19.083 1.00 48.34 127 LEU A O 1
ATOM 1054 N N . ALA A 1 128 ? 31.175 5.841 17.026 1.00 44.00 128 ALA A N 1
ATOM 1055 C CA . ALA A 1 128 ? 30.595 7.131 17.366 1.00 44.00 128 ALA A CA 1
ATOM 1056 C C . ALA A 1 128 ? 29.297 6.952 18.183 1.00 44.00 128 ALA A C 1
ATOM 1058 O O . ALA A 1 128 ? 28.176 7.038 17.676 1.00 44.00 128 ALA A O 1
ATOM 1059 N N . ARG A 1 129 ? 29.460 6.721 19.490 1.00 45.69 129 ARG A N 1
ATOM 1060 C CA . ARG A 1 129 ? 28.408 6.738 20.519 1.00 45.69 129 ARG A CA 1
ATOM 1061 C C . ARG A 1 129 ? 27.882 8.171 20.683 1.00 45.69 129 ARG A C 1
ATOM 1063 O O . ARG A 1 129 ? 28.224 8.865 21.637 1.00 45.69 129 ARG A O 1
ATOM 1070 N N . THR A 1 130 ? 27.115 8.647 19.700 1.00 45.12 130 THR A N 1
ATOM 1071 C CA . THR A 1 130 ? 26.727 10.060 19.591 1.00 45.12 130 THR A CA 1
ATOM 1072 C C . THR A 1 130 ? 25.986 10.539 20.839 1.00 45.12 130 THR A C 1
ATOM 1074 O O . THR A 1 130 ? 25.026 9.927 21.312 1.00 45.12 130 THR A O 1
ATOM 1077 N N . ARG A 1 131 ? 26.431 11.687 21.361 1.00 50.19 131 ARG A N 1
ATOM 1078 C CA . ARG A 1 131 ? 26.069 12.279 22.665 1.00 50.19 131 ARG A CA 1
ATOM 1079 C C . ARG A 1 131 ? 24.627 12.836 22.732 1.00 50.19 131 ARG A C 1
ATOM 1081 O O . ARG A 1 131 ? 24.350 13.757 23.486 1.00 50.19 131 ARG A O 1
ATOM 1088 N N . SER A 1 132 ? 23.720 12.298 21.911 1.00 54.03 132 SER A N 1
ATOM 1089 C CA . SER A 1 132 ? 22.334 12.752 21.700 1.00 54.03 132 SER A CA 1
ATOM 1090 C C . SER A 1 132 ? 21.285 11.633 21.878 1.00 54.03 132 SER A C 1
ATOM 1092 O O . SER A 1 132 ? 20.090 11.884 21.748 1.00 54.03 132 SER A O 1
ATOM 1094 N N . GLY A 1 133 ? 21.695 10.390 22.169 1.00 46.16 133 GLY A N 1
ATOM 1095 C CA . GLY A 1 133 ? 20.811 9.297 22.624 1.00 46.16 133 GLY A CA 1
ATOM 1096 C C . GLY A 1 133 ? 19.819 8.717 21.600 1.00 46.16 133 GLY A C 1
ATOM 1097 O O . GLY A 1 133 ? 19.284 7.632 21.816 1.00 46.16 133 GLY A O 1
ATOM 1098 N N . ARG A 1 134 ? 19.586 9.388 20.465 1.00 47.09 134 ARG A N 1
ATOM 1099 C CA . ARG A 1 134 ? 18.681 8.936 19.397 1.00 47.09 134 ARG A CA 1
ATOM 1100 C C . ARG A 1 134 ? 19.264 7.729 18.660 1.00 47.09 134 ARG A C 1
ATOM 1102 O O . ARG A 1 134 ? 20.002 7.876 17.688 1.00 47.09 134 ARG A O 1
ATOM 1109 N N . SER A 1 135 ? 18.915 6.538 19.145 1.00 43.81 135 SER A N 1
ATOM 1110 C CA . SER A 1 135 ? 19.241 5.251 18.526 1.00 43.81 135 SER A CA 1
ATOM 1111 C C . SER A 1 135 ? 18.913 5.249 17.027 1.00 43.81 135 SER A C 1
ATOM 1113 O O . SER A 1 135 ? 17.841 5.685 16.609 1.00 43.81 135 SER A O 1
ATOM 1115 N N . LEU A 1 136 ? 19.824 4.715 16.207 1.00 51.62 136 LEU A N 1
ATOM 1116 C CA . LEU A 1 136 ? 19.636 4.494 14.765 1.00 51.62 136 LEU A CA 1
ATOM 1117 C C . LEU A 1 136 ? 18.743 3.266 14.511 1.00 51.62 136 LEU A C 1
ATOM 1119 O O . LEU A 1 136 ? 19.099 2.343 13.777 1.00 51.62 136 LEU A O 1
ATOM 1123 N N . THR A 1 137 ? 17.585 3.235 15.169 1.00 55.22 137 THR A N 1
ATOM 1124 C CA . THR A 1 137 ? 16.717 2.064 15.253 1.00 55.22 137 THR A CA 1
ATOM 1125 C C . THR A 1 137 ? 16.246 1.620 13.865 1.00 55.22 137 THR A C 1
ATOM 1127 O O . THR A 1 137 ? 15.905 2.427 12.993 1.00 55.22 137 THR A O 1
ATOM 1130 N N . ARG A 1 138 ? 16.227 0.300 13.653 1.00 64.19 138 ARG A N 1
ATOM 1131 C CA . ARG A 1 138 ? 15.552 -0.338 12.515 1.00 64.19 138 ARG A CA 1
ATOM 1132 C C . ARG A 1 138 ? 14.110 0.174 12.466 1.00 64.19 138 ARG A C 1
ATOM 1134 O O . ARG A 1 138 ? 13.463 0.234 13.505 1.00 64.19 138 ARG A O 1
ATOM 1141 N N . LEU A 1 139 ? 13.619 0.544 11.279 1.00 70.00 139 LEU A N 1
ATOM 1142 C CA . LEU A 1 139 ? 12.255 1.059 11.127 1.00 70.00 139 LEU A CA 1
ATOM 1143 C C . LEU A 1 139 ? 11.261 0.070 11.750 1.00 70.00 139 LEU A C 1
ATOM 1145 O O . LEU A 1 139 ? 11.200 -1.078 11.307 1.00 70.00 139 LEU A O 1
ATOM 1149 N N . ALA A 1 140 ? 10.525 0.519 12.768 1.00 82.81 140 ALA A N 1
ATOM 1150 C CA . ALA A 1 140 ? 9.544 -0.306 13.452 1.00 82.81 140 ALA A CA 1
ATOM 1151 C C . ALA A 1 140 ? 8.432 -0.714 12.478 1.00 82.81 140 ALA A C 1
ATOM 1153 O O . ALA A 1 140 ? 7.996 0.084 11.647 1.00 82.81 140 ALA A O 1
ATOM 1154 N N . GLU A 1 141 ? 7.961 -1.953 12.582 1.00 88.00 141 GLU A N 1
ATOM 1155 C CA . GLU A 1 141 ? 6.927 -2.485 11.686 1.00 88.00 141 GLU A CA 1
ATOM 1156 C C . GLU A 1 141 ? 5.622 -1.682 11.857 1.00 88.00 141 GLU A C 1
ATOM 1158 O O . GLU A 1 141 ? 5.017 -1.270 10.872 1.00 88.00 141 GLU A O 1
ATOM 1163 N N . ASP A 1 142 ? 5.300 -1.317 13.103 1.00 90.12 142 ASP A N 1
ATOM 1164 C CA . ASP A 1 142 ? 4.286 -0.332 13.512 1.00 90.12 142 ASP A CA 1
ATOM 1165 C C . ASP A 1 142 ? 4.321 0.976 12.696 1.00 90.12 142 ASP A C 1
ATOM 1167 O O . ASP A 1 142 ? 3.293 1.454 12.219 1.00 90.12 142 ASP A O 1
ATOM 1171 N N . SER A 1 143 ? 5.512 1.535 12.457 1.00 92.69 143 SER A N 1
ATOM 1172 C CA . SER A 1 143 ? 5.677 2.760 11.664 1.00 92.69 143 SER A CA 1
ATOM 1173 C C . SER A 1 143 ? 5.282 2.569 10.196 1.00 92.69 143 SER A C 1
ATOM 1175 O O . SER A 1 143 ? 4.850 3.521 9.547 1.00 92.69 143 SER A O 1
ATOM 1177 N N . VAL A 1 144 ? 5.419 1.348 9.667 1.00 92.94 144 VAL A N 1
ATOM 1178 C CA . VAL A 1 144 ? 4.987 0.981 8.310 1.00 92.94 144 VAL A CA 1
ATOM 1179 C C . VAL A 1 144 ? 3.481 0.717 8.278 1.00 92.94 144 VAL A C 1
ATOM 1181 O O . VAL A 1 144 ? 2.814 1.208 7.371 1.00 92.94 144 VAL A O 1
ATOM 1184 N N . VAL A 1 145 ? 2.929 0.027 9.283 1.00 94.62 145 VAL A N 1
ATOM 1185 C CA . VAL A 1 145 ? 1.479 -0.207 9.430 1.00 94.62 145 VAL A CA 1
ATOM 1186 C C . VAL A 1 145 ? 0.727 1.118 9.526 1.00 94.62 145 VAL A C 1
ATOM 1188 O O . VAL A 1 145 ? -0.175 1.366 8.729 1.00 94.62 145 VAL A O 1
ATOM 1191 N N . LYS A 1 146 ? 1.145 2.018 10.427 1.00 95.06 146 LYS A N 1
ATOM 1192 C CA . LYS A 1 146 ? 0.583 3.371 10.557 1.00 95.06 146 LYS A CA 1
ATOM 1193 C C . LYS A 1 146 ? 0.660 4.129 9.233 1.00 95.06 146 LYS A C 1
ATOM 1195 O O . LYS A 1 146 ? -0.334 4.714 8.810 1.00 95.06 146 LYS A O 1
ATOM 1200 N N . LEU A 1 147 ? 1.798 4.079 8.535 1.00 95.06 147 LEU A N 1
ATOM 1201 C CA . LEU A 1 147 ? 1.956 4.726 7.230 1.00 95.06 147 LEU A CA 1
ATOM 1202 C C . LEU A 1 147 ? 1.001 4.168 6.160 1.00 95.06 147 LEU A C 1
ATOM 1204 O O . LEU A 1 147 ? 0.435 4.956 5.407 1.00 95.06 147 LEU A O 1
ATOM 1208 N N . LEU A 1 148 ? 0.795 2.850 6.105 1.00 95.12 148 LEU A N 1
ATOM 1209 C CA . LEU A 1 148 ? -0.099 2.204 5.139 1.00 95.12 148 LEU A CA 1
ATOM 1210 C C . LEU A 1 148 ? -1.583 2.418 5.470 1.00 95.12 148 LEU A C 1
ATOM 1212 O O . LEU A 1 148 ? -2.342 2.815 4.590 1.00 95.12 148 LEU A O 1
ATOM 1216 N N . ILE A 1 149 ? -1.993 2.198 6.722 1.00 94.50 149 ILE A N 1
ATOM 1217 C CA . ILE A 1 149 ? -3.408 2.202 7.132 1.00 94.50 149 ILE A CA 1
ATOM 1218 C C . ILE A 1 149 ? -3.910 3.610 7.473 1.00 94.50 149 ILE A C 1
ATOM 1220 O O . ILE A 1 149 ? -5.038 3.936 7.131 1.00 94.50 149 ILE A O 1
ATOM 1224 N N . ILE A 1 150 ? -3.108 4.479 8.102 1.00 94.38 150 ILE A N 1
ATOM 1225 C CA . ILE A 1 150 ? -3.532 5.851 8.460 1.00 94.38 150 ILE A CA 1
ATOM 1226 C C . ILE A 1 150 ? -3.130 6.859 7.374 1.00 94.38 150 ILE A C 1
ATOM 1228 O O . ILE A 1 150 ? -3.904 7.751 7.032 1.00 94.38 150 ILE A O 1
ATOM 1232 N N . GLY A 1 151 ? -1.913 6.739 6.835 1.00 92.06 151 GLY A N 1
ATOM 1233 C CA . GLY A 1 151 ? -1.394 7.652 5.807 1.00 92.06 151 GLY A CA 1
ATOM 1234 C C . GLY A 1 151 ? -1.797 7.293 4.375 1.00 92.06 151 GLY A C 1
ATOM 1235 O O . GLY A 1 151 ? -1.855 8.170 3.510 1.00 92.06 151 GLY A O 1
ATOM 1236 N N . GLY A 1 152 ? -2.062 6.014 4.118 1.00 92.69 152 GLY A N 1
ATOM 1237 C CA . GLY A 1 152 ? -2.343 5.500 2.786 1.00 92.69 152 GLY A CA 1
ATOM 1238 C C . GLY A 1 152 ? -1.150 5.549 1.835 1.00 92.69 152 GLY A C 1
ATOM 1239 O O . GLY A 1 152 ? -0.110 6.175 2.072 1.00 92.69 152 GLY A O 1
ATOM 1240 N N . LEU A 1 153 ? -1.336 4.915 0.678 1.00 90.94 153 LEU A N 1
ATOM 1241 C CA . LEU A 1 153 ? -0.344 4.939 -0.396 1.00 90.94 153 LEU A CA 1
ATOM 1242 C C . LEU A 1 153 ? -0.098 6.368 -0.933 1.00 90.94 153 LEU A C 1
ATOM 1244 O O . LEU A 1 153 ? 0.994 6.662 -1.416 1.00 90.94 153 LEU A O 1
ATOM 1248 N N . SER A 1 154 ? -1.051 7.284 -0.727 1.00 91.25 154 SER A N 1
ATOM 1249 C CA . SER A 1 154 ? -0.922 8.736 -0.915 1.00 91.25 154 SER A CA 1
ATOM 1250 C C . SER A 1 154 ? 0.246 9.335 -0.106 1.00 91.25 154 SER A C 1
ATOM 1252 O O . SER A 1 154 ? 1.128 9.994 -0.666 1.00 91.25 154 SER A O 1
ATOM 1254 N N . GLN A 1 155 ? 0.310 9.075 1.207 1.00 94.62 155 GLN A N 1
ATOM 1255 C CA . GLN A 1 155 ? 1.403 9.558 2.060 1.00 94.62 155 GLN A CA 1
ATOM 1256 C C . GLN A 1 155 ? 2.697 8.761 1.841 1.00 94.62 155 GLN A C 1
ATOM 1258 O O . GLN A 1 155 ? 3.783 9.346 1.883 1.00 94.62 155 GLN A O 1
ATOM 1263 N N . VAL A 1 156 ? 2.607 7.459 1.533 1.00 94.25 156 VAL A N 1
ATOM 1264 C CA . VAL A 1 156 ? 3.768 6.659 1.098 1.00 94.25 156 VAL A CA 1
ATOM 1265 C C . VAL A 1 156 ? 4.452 7.308 -0.105 1.00 94.25 156 VAL A C 1
ATOM 1267 O O . VAL A 1 156 ? 5.662 7.537 -0.063 1.00 94.25 156 VAL A O 1
ATOM 1270 N N . GLN A 1 157 ? 3.698 7.652 -1.153 1.00 93.06 157 GLN A N 1
ATOM 1271 C CA . GLN A 1 157 ? 4.238 8.288 -2.355 1.00 93.06 157 GLN A CA 1
ATOM 1272 C C . GLN A 1 157 ? 4.903 9.625 -2.025 1.00 93.06 157 GLN A C 1
ATOM 1274 O O . GLN A 1 157 ? 6.039 9.859 -2.441 1.00 93.06 157 GLN A O 1
ATOM 1279 N N . ARG A 1 158 ? 4.243 10.474 -1.222 1.00 93.38 158 ARG A N 1
ATOM 1280 C CA . ARG A 1 158 ? 4.792 11.765 -0.775 1.00 93.38 158 ARG A CA 1
ATOM 1281 C C . ARG A 1 158 ? 6.156 11.608 -0.096 1.00 93.38 158 ARG A C 1
ATOM 1283 O O . ARG A 1 158 ? 7.059 12.403 -0.349 1.00 93.38 158 ARG A O 1
ATOM 1290 N N . ILE A 1 159 ? 6.324 10.575 0.729 1.00 93.94 159 ILE A N 1
ATOM 1291 C CA . ILE A 1 159 ? 7.590 10.270 1.406 1.00 93.94 159 ILE A CA 1
ATOM 1292 C C . ILE A 1 159 ? 8.615 9.680 0.418 1.00 93.94 159 ILE A C 1
ATOM 1294 O O . ILE A 1 159 ? 9.767 10.117 0.389 1.00 93.94 159 ILE A O 1
ATOM 1298 N N . LEU A 1 160 ? 8.231 8.731 -0.439 1.00 91.62 160 LEU A N 1
ATOM 1299 C CA . LEU A 1 160 ? 9.140 8.108 -1.413 1.00 91.62 160 LEU A CA 1
ATOM 1300 C C . LEU A 1 160 ? 9.698 9.095 -2.453 1.00 91.62 160 LEU A C 1
ATOM 1302 O O . LEU A 1 160 ? 10.868 8.960 -2.830 1.00 91.62 160 LEU A O 1
ATOM 1306 N N . SER A 1 161 ? 8.913 10.105 -2.846 1.00 91.81 161 SER A N 1
ATOM 1307 C CA . SER A 1 161 ? 9.313 11.188 -3.760 1.00 91.81 161 SER A CA 1
ATOM 1308 C C . SER A 1 161 ? 10.429 12.092 -3.225 1.00 91.81 161 SER A C 1
ATOM 1310 O O . SER A 1 161 ? 11.136 12.712 -4.015 1.00 91.81 161 SER A O 1
ATOM 1312 N N . ILE A 1 162 ? 10.666 12.142 -1.910 1.00 93.19 162 ILE A N 1
ATOM 1313 C CA . ILE A 1 162 ? 11.807 12.878 -1.346 1.00 93.19 162 ILE A CA 1
ATOM 1314 C C . ILE A 1 162 ? 13.102 12.185 -1.800 1.00 93.19 162 ILE A C 1
ATOM 1316 O O . ILE A 1 162 ? 13.370 11.070 -1.348 1.00 93.19 162 ILE A O 1
ATOM 1320 N N . LYS A 1 163 ? 13.915 12.818 -2.668 1.00 89.38 163 LYS A N 1
ATOM 1321 C CA . LYS A 1 163 ? 15.173 12.244 -3.212 1.00 89.38 163 LYS A CA 1
ATOM 1322 C C . LYS A 1 163 ? 16.102 11.738 -2.081 1.00 89.38 163 LYS A C 1
ATOM 1324 O O . LYS A 1 163 ? 16.404 10.543 -1.996 1.00 89.38 163 LYS A O 1
ATOM 1329 N N . ASN A 1 164 ? 16.497 12.632 -1.168 1.00 89.38 164 ASN A N 1
ATOM 1330 C CA . ASN A 1 164 ? 17.465 12.380 -0.088 1.00 89.38 164 ASN A CA 1
ATOM 1331 C C . ASN A 1 164 ? 16.922 11.449 1.030 1.00 89.38 164 ASN A C 1
ATOM 1333 O O . ASN A 1 164 ? 15.859 11.693 1.600 1.00 89.38 164 ASN A O 1
ATOM 1337 N N . ARG A 1 165 ? 17.689 10.406 1.393 1.00 84.81 165 ARG A N 1
ATOM 1338 C CA . ARG A 1 165 ? 17.314 9.367 2.385 1.00 84.81 165 ARG A CA 1
ATOM 1339 C C . ARG A 1 165 ? 17.115 9.908 3.807 1.00 84.81 165 ARG A C 1
ATOM 1341 O O . ARG A 1 165 ? 16.194 9.473 4.494 1.00 84.81 165 ARG A O 1
ATOM 1348 N N . SER A 1 166 ? 17.949 10.846 4.246 1.00 85.75 166 SER A N 1
ATOM 1349 C CA . SER A 1 166 ? 17.885 11.424 5.595 1.00 85.75 166 SER A CA 1
ATOM 1350 C C . SER A 1 166 ? 16.719 12.405 5.727 1.00 85.75 166 SER A C 1
ATOM 1352 O O . SER A 1 166 ? 15.982 12.343 6.710 1.00 85.75 166 SER A O 1
ATOM 1354 N N . ARG A 1 167 ? 16.469 13.236 4.700 1.00 90.88 167 ARG A N 1
ATOM 1355 C CA . ARG A 1 167 ? 15.247 14.060 4.614 1.00 90.88 167 ARG A CA 1
ATOM 1356 C C . ARG A 1 167 ? 13.990 13.177 4.579 1.00 90.88 167 ARG A C 1
ATOM 1358 O O . ARG A 1 167 ? 13.028 13.479 5.278 1.00 90.88 167 ARG A O 1
ATOM 1365 N N . ARG A 1 168 ? 14.019 12.047 3.854 1.00 92.25 168 ARG A N 1
ATOM 1366 C CA . ARG A 1 168 ? 12.917 11.067 3.813 1.00 92.25 168 ARG A CA 1
ATOM 1367 C C . ARG A 1 168 ? 12.585 10.492 5.192 1.00 92.25 168 ARG A C 1
ATOM 1369 O O . ARG A 1 168 ? 11.409 10.437 5.539 1.00 92.25 168 ARG A O 1
ATOM 1376 N N . ARG A 1 169 ? 13.589 10.097 5.991 1.00 87.81 169 ARG A N 1
ATOM 1377 C CA . ARG A 1 169 ? 13.334 9.621 7.362 1.00 87.81 169 ARG A CA 1
ATOM 1378 C C . ARG A 1 169 ? 12.775 10.730 8.250 1.00 87.81 169 ARG A C 1
ATOM 1380 O O . ARG A 1 169 ? 11.725 10.511 8.836 1.00 87.81 169 ARG A O 1
ATOM 1387 N N . LYS A 1 170 ? 13.393 11.917 8.275 1.00 89.94 170 LYS A N 1
ATOM 1388 C CA . LYS A 1 170 ? 12.897 13.054 9.077 1.00 89.94 170 LYS A CA 1
ATOM 1389 C C . LYS A 1 170 ? 11.443 13.422 8.742 1.00 89.94 170 LYS A C 1
ATOM 1391 O O . LYS A 1 170 ? 10.686 13.795 9.632 1.00 89.94 170 LYS A O 1
ATOM 1396 N N . ALA A 1 171 ? 11.032 13.285 7.479 1.00 94.06 171 ALA A N 1
ATOM 1397 C CA . ALA A 1 171 ? 9.643 13.483 7.062 1.00 94.06 171 ALA A CA 1
ATOM 1398 C C . ALA A 1 171 ? 8.689 12.390 7.582 1.00 94.06 171 ALA A C 1
ATOM 1400 O O . ALA A 1 171 ? 7.571 12.713 7.978 1.00 94.06 171 ALA A O 1
ATOM 1401 N N . LEU A 1 172 ? 9.121 11.123 7.617 1.00 93.31 172 LEU A N 1
ATOM 1402 C CA . LEU A 1 172 ? 8.354 10.027 8.218 1.00 93.31 172 LEU A CA 1
ATOM 1403 C C . LEU A 1 172 ? 8.259 10.172 9.744 1.00 93.31 172 LEU A C 1
ATOM 1405 O O . LEU A 1 172 ? 7.163 10.099 10.283 1.00 93.31 172 LEU A O 1
ATOM 1409 N N . GLU A 1 173 ? 9.375 10.445 10.424 1.00 91.44 173 GLU A N 1
ATOM 1410 C CA . GLU A 1 173 ? 9.434 10.695 11.874 1.00 91.44 173 GLU A CA 1
ATOM 1411 C C . GLU A 1 173 ? 8.507 11.852 12.273 1.00 91.44 173 GLU A C 1
ATOM 1413 O O . GLU A 1 173 ? 7.653 11.683 13.140 1.00 91.44 173 GLU A O 1
ATOM 1418 N N . LYS A 1 174 ? 8.598 13.003 11.584 1.00 93.31 174 LYS A N 1
ATOM 1419 C CA . LYS A 1 174 ? 7.710 14.155 11.817 1.00 93.31 174 LYS A CA 1
ATOM 1420 C C . LYS A 1 174 ? 6.238 13.822 11.554 1.00 93.31 174 LYS A C 1
ATOM 1422 O O . LYS A 1 174 ? 5.367 14.341 12.246 1.00 93.31 174 LYS A O 1
ATOM 1427 N N . TRP A 1 175 ? 5.947 12.980 10.561 1.00 94.44 175 TRP A N 1
ATOM 1428 C CA . TRP A 1 175 ? 4.577 12.564 10.268 1.00 94.44 175 TRP A CA 1
ATOM 1429 C C . TRP A 1 175 ? 4.013 11.624 11.345 1.00 94.44 175 TRP A C 1
ATOM 1431 O O . TRP A 1 175 ? 2.890 11.848 11.782 1.00 94.44 175 TRP A O 1
ATOM 1441 N N . ILE A 1 176 ? 4.795 10.646 11.823 1.00 92.94 176 ILE A N 1
ATOM 1442 C CA . ILE A 1 176 ? 4.401 9.717 12.900 1.00 92.94 176 ILE A CA 1
ATOM 1443 C C . ILE A 1 176 ? 4.243 10.447 14.237 1.00 92.94 176 ILE A C 1
ATOM 1445 O O . ILE A 1 176 ? 3.246 10.235 14.920 1.00 92.94 176 ILE A O 1
ATOM 1449 N N . ALA A 1 177 ? 5.169 11.342 14.593 1.00 90.88 177 ALA A N 1
ATOM 1450 C CA . ALA A 1 177 ? 5.034 12.177 15.789 1.00 90.88 177 ALA A CA 1
ATOM 1451 C C . ALA A 1 177 ? 3.750 13.026 15.735 1.00 90.88 177 ALA A C 1
ATOM 1453 O O . ALA A 1 177 ? 3.051 13.169 16.730 1.00 90.88 177 ALA A O 1
ATOM 1454 N N . GLY A 1 178 ? 3.381 13.509 14.543 1.00 91.44 178 GLY A N 1
ATOM 1455 C CA . GLY A 1 178 ? 2.110 14.187 14.293 1.00 91.44 178 GLY A CA 1
ATOM 1456 C C . GLY A 1 178 ? 0.870 13.282 14.222 1.00 91.44 178 GLY A C 1
ATOM 1457 O O . GLY A 1 178 ? -0.196 13.805 13.894 1.00 91.44 178 GLY A O 1
ATOM 1458 N N . LEU A 1 179 ? 0.977 11.965 14.460 1.00 90.62 179 LEU A N 1
ATOM 1459 C CA . LEU A 1 179 ? -0.163 11.052 14.661 1.00 90.62 179 LEU A CA 1
ATOM 1460 C C . LEU A 1 179 ? -0.517 10.859 16.134 1.00 90.62 179 LEU A C 1
ATOM 1462 O O . LEU A 1 179 ? -1.674 10.571 16.431 1.00 90.62 179 LEU A O 1
ATOM 1466 N N . GLN A 1 180 ? 0.462 10.956 17.035 1.00 84.38 180 GLN A N 1
ATOM 1467 C CA . GLN A 1 180 ? 0.182 10.861 18.462 1.00 84.38 180 GLN A CA 1
ATOM 1468 C C . GLN A 1 180 ? -0.704 12.048 18.862 1.00 84.38 180 GLN A C 1
ATOM 1470 O O . GLN A 1 180 ? -0.481 13.161 18.367 1.00 84.38 180 GLN A O 1
ATOM 1475 N N . PRO A 1 181 ? -1.700 11.851 19.744 1.00 70.12 181 PRO A N 1
ATOM 1476 C CA . PRO A 1 181 ? -2.282 12.968 20.463 1.00 70.12 181 PRO A CA 1
ATOM 1477 C C . PRO A 1 181 ? -1.143 13.769 21.092 1.00 70.12 181 PRO A C 1
ATOM 1479 O O . PRO A 1 181 ? -0.236 13.194 21.696 1.00 70.12 181 PRO A O 1
ATOM 1482 N N . GLN A 1 182 ? -1.180 15.090 20.950 1.00 63.91 182 GLN A N 1
ATOM 1483 C CA . GLN A 1 182 ? -0.451 15.936 21.882 1.00 63.91 182 GLN A CA 1
ATOM 1484 C C . GLN A 1 182 ? -1.214 15.785 23.200 1.00 63.91 182 GLN A C 1
ATOM 1486 O O . GLN A 1 182 ? -2.250 16.422 23.377 1.00 63.91 182 GLN A O 1
ATOM 1491 N N . GLU A 1 183 ? -0.775 14.863 24.062 1.00 54.41 183 GLU A N 1
ATOM 1492 C CA . GLU A 1 183 ? -1.231 14.832 25.451 1.00 54.41 183 GLU A CA 1
ATOM 1493 C C . GLU A 1 183 ? -1.036 16.243 25.998 1.00 54.41 183 GLU A C 1
ATOM 1495 O O . GLU A 1 183 ? 0.052 16.810 25.861 1.00 54.41 183 GLU A O 1
ATOM 1500 N N . ASN A 1 184 ? -2.128 16.852 26.467 1.00 47.97 184 ASN A N 1
ATOM 1501 C CA . ASN A 1 184 ? -2.175 18.294 26.670 1.00 47.97 184 ASN A CA 1
ATOM 1502 C C . ASN A 1 184 ? -1.007 18.734 27.556 1.00 47.97 184 ASN A C 1
ATOM 1504 O O . ASN A 1 184 ? -0.937 18.337 28.718 1.00 47.97 184 ASN A O 1
ATOM 1508 N N . SER A 1 185 ? -0.159 19.631 27.048 1.00 45.53 185 SER A N 1
ATOM 1509 C CA . SER A 1 185 ? 0.799 20.392 27.858 1.00 45.53 185 SER A CA 1
ATOM 1510 C C . SER A 1 185 ? 0.062 21.464 28.675 1.00 45.53 185 SER A C 1
ATOM 1512 O O . SER A 1 185 ? 0.364 22.654 28.593 1.00 45.53 185 SER A O 1
ATOM 1514 N N . GLY A 1 186 ? -0.985 21.043 29.383 1.00 48.31 186 GLY A N 1
ATOM 1515 C CA . GLY A 1 186 ? -1.764 21.867 30.287 1.00 48.31 186 GLY A CA 1
ATOM 1516 C C . GLY A 1 186 ? -1.044 21.993 31.622 1.00 48.31 186 GLY A C 1
ATOM 1517 O O . GLY A 1 186 ? -0.445 21.036 32.101 1.00 48.31 186 GLY A O 1
ATOM 1518 N N . VAL A 1 187 ? -1.158 23.175 32.226 1.00 47.31 187 VAL A N 1
ATOM 1519 C CA . VAL A 1 187 ? -0.611 23.508 33.549 1.00 47.31 187 VAL A CA 1
ATOM 1520 C C . VAL A 1 187 ? 0.925 23.478 33.621 1.00 47.31 187 VAL A C 1
ATOM 1522 O O . VAL A 1 187 ? 1.528 22.621 34.255 1.00 47.31 187 VAL A O 1
ATOM 1525 N N . VAL A 1 188 ? 1.546 24.535 33.088 1.00 47.06 188 VAL A N 1
ATOM 1526 C CA . VAL A 1 188 ? 2.034 25.595 33.995 1.00 47.06 188 VAL A CA 1
ATOM 1527 C C . VAL A 1 188 ? 1.615 26.954 33.428 1.00 47.06 188 VAL A C 1
ATOM 1529 O O . VAL A 1 188 ? 2.382 27.641 32.762 1.00 47.06 188 VAL A O 1
ATOM 1532 N N . GLU A 1 189 ? 0.373 27.339 33.700 1.00 48.84 189 GLU A N 1
ATOM 1533 C CA . GLU A 1 189 ? -0.088 28.723 33.593 1.00 48.84 189 GLU A CA 1
ATOM 1534 C C . GLU A 1 189 ? -0.473 29.149 35.014 1.00 48.84 189 GLU A C 1
ATOM 1536 O O . GLU A 1 189 ? -1.283 28.475 35.649 1.00 48.84 189 GLU A O 1
ATOM 1541 N N . GLY A 1 190 ? 0.158 30.203 35.548 1.00 45.03 190 GLY A N 1
ATOM 1542 C CA . GLY A 1 190 ? -0.162 30.724 36.885 1.00 45.03 190 GLY A CA 1
ATOM 1543 C C . GLY A 1 190 ? 0.881 30.541 37.999 1.00 45.03 190 GLY A C 1
ATOM 1544 O O . GLY A 1 190 ? 0.534 30.091 39.084 1.00 45.03 190 GLY A O 1
ATOM 1545 N N . VAL A 1 191 ? 2.114 31.025 37.803 1.00 41.12 191 VAL A N 1
ATOM 1546 C CA . VAL A 1 191 ? 2.764 31.849 38.846 1.00 41.12 191 VAL A CA 1
ATOM 1547 C C . VAL A 1 191 ? 3.294 33.113 38.178 1.00 41.12 191 VAL A C 1
ATOM 1549 O O . VAL A 1 191 ? 4.230 33.060 37.383 1.00 41.12 191 VAL A O 1
ATOM 1552 N N . SER A 1 192 ? 2.682 34.255 38.489 1.00 46.81 192 SER A N 1
ATOM 1553 C CA . SER A 1 192 ? 3.146 35.563 38.027 1.00 46.81 192 SER A CA 1
ATOM 1554 C C . SER A 1 192 ? 4.309 36.030 38.904 1.00 46.81 192 SER A C 1
ATOM 1556 O O . SER A 1 192 ? 4.087 36.590 39.975 1.00 46.81 192 SER A O 1
ATOM 1558 N N . ALA A 1 193 ? 5.545 35.790 38.463 1.00 41.88 193 ALA A N 1
ATOM 1559 C CA . ALA A 1 193 ? 6.736 36.332 39.112 1.00 41.88 193 ALA A CA 1
ATOM 1560 C C . ALA A 1 193 ? 6.944 37.802 38.697 1.00 41.88 193 ALA A C 1
ATOM 1562 O O . ALA A 1 193 ? 7.335 38.101 37.570 1.00 41.88 193 ALA A O 1
ATOM 1563 N N . GLU A 1 194 ? 6.640 38.711 39.620 1.00 45.50 194 GLU A N 1
ATOM 1564 C CA . GLU A 1 194 ? 6.762 40.165 39.477 1.00 45.50 194 GLU A CA 1
ATOM 1565 C C . GLU A 1 194 ? 8.229 40.618 39.269 1.00 45.50 194 GLU A C 1
ATOM 1567 O O . GLU A 1 194 ? 9.128 40.110 39.946 1.00 45.50 194 GLU A O 1
ATOM 1572 N N . PRO A 1 195 ? 8.512 41.584 38.369 1.00 42.03 195 PRO A N 1
ATOM 1573 C CA . PRO A 1 195 ? 9.871 42.063 38.121 1.00 42.03 195 PRO A CA 1
ATOM 1574 C C . PRO A 1 195 ? 10.329 43.070 39.192 1.00 42.03 195 PRO A C 1
ATOM 1576 O O . PRO A 1 195 ? 10.174 44.281 39.026 1.00 42.03 195 PRO A O 1
ATOM 1579 N N . GLN A 1 196 ? 10.934 42.590 40.284 1.00 41.00 196 GLN A N 1
ATOM 1580 C CA . GLN A 1 196 ? 11.510 43.482 41.300 1.00 41.00 196 GLN A CA 1
ATOM 1581 C C . GLN A 1 196 ? 12.855 44.114 40.871 1.00 41.00 196 GLN A C 1
ATOM 1583 O O . GLN A 1 196 ? 13.685 43.447 40.246 1.00 41.00 196 GLN A O 1
ATOM 1588 N N . PRO A 1 197 ? 13.105 45.395 41.214 1.00 47.44 197 PRO A N 1
ATOM 1589 C CA . PRO A 1 197 ? 14.316 46.120 40.827 1.00 47.44 197 PRO A CA 1
ATOM 1590 C C . PRO A 1 197 ? 15.464 45.995 41.846 1.00 47.44 197 PRO A C 1
ATOM 1592 O O . PRO A 1 197 ? 15.227 45.874 43.040 1.00 47.44 197 PRO A O 1
ATOM 1595 N N . ASN A 1 198 ? 16.700 46.179 41.361 1.00 40.53 198 ASN A N 1
ATOM 1596 C CA . ASN A 1 198 ? 17.909 46.621 42.086 1.00 40.53 198 ASN A CA 1
ATOM 1597 C C . ASN A 1 198 ? 18.233 46.019 43.477 1.00 40.53 198 ASN A C 1
ATOM 1599 O O . ASN A 1 198 ? 17.602 46.373 44.469 1.00 40.53 198 ASN A O 1
ATOM 1603 N N . ARG A 1 199 ? 19.445 45.447 43.619 1.00 39.97 199 ARG A N 1
ATOM 1604 C CA . ARG A 1 199 ? 20.562 46.175 44.277 1.00 39.97 199 ARG A CA 1
ATOM 1605 C C . ARG A 1 199 ? 21.946 45.513 44.146 1.00 39.97 199 ARG A C 1
ATOM 1607 O O . ARG A 1 199 ? 22.094 44.341 43.838 1.00 39.97 199 ARG A O 1
ATOM 1614 N N . HIS A 1 200 ? 22.945 46.365 44.351 1.00 37.59 200 HIS A N 1
ATOM 1615 C CA . HIS A 1 200 ? 24.376 46.267 44.050 1.00 37.59 200 HIS A CA 1
ATOM 1616 C C . HIS A 1 200 ? 25.191 45.146 44.724 1.00 37.59 200 HIS A C 1
ATOM 1618 O O . HIS A 1 200 ? 25.079 44.916 45.925 1.00 37.59 200 HIS A O 1
ATOM 1624 N N . SER A 1 201 ? 26.180 44.638 43.981 1.00 39.03 201 SER A N 1
ATOM 1625 C CA . SER A 1 201 ? 27.626 44.656 44.312 1.00 39.03 201 SER A CA 1
ATOM 1626 C C . SER A 1 201 ? 28.380 44.511 42.969 1.00 39.03 201 SER A C 1
ATOM 1628 O O . SER A 1 201 ? 27.965 43.695 42.156 1.00 39.03 201 SER A O 1
ATOM 1630 N N . ALA A 1 202 ? 29.308 45.371 42.522 1.00 37.16 202 ALA A N 1
ATOM 1631 C CA . ALA A 1 202 ? 30.553 45.876 43.129 1.00 37.16 202 ALA A CA 1
ATOM 1632 C C . ALA A 1 202 ? 31.555 44.737 43.414 1.00 37.16 202 ALA A C 1
ATOM 1634 O O . ALA A 1 202 ? 31.212 43.823 44.151 1.00 37.16 202 ALA A O 1
ATOM 1635 N N . ALA A 1 203 ? 32.791 44.707 42.900 1.00 37.34 203 ALA A N 1
ATOM 1636 C CA . ALA A 1 203 ? 33.508 45.502 41.878 1.00 37.34 203 ALA A CA 1
ATOM 1637 C C . ALA A 1 203 ? 34.487 44.517 41.143 1.00 37.34 203 ALA A C 1
ATOM 1639 O O . ALA A 1 203 ? 34.384 43.321 41.388 1.00 37.34 203 ALA A O 1
ATOM 1640 N N . VAL A 1 204 ? 35.412 44.813 40.216 1.00 40.88 204 VAL A N 1
ATOM 1641 C CA . VAL A 1 204 ? 36.320 45.948 39.947 1.00 40.88 204 VAL A CA 1
ATOM 1642 C C . VAL A 1 204 ? 36.742 45.887 38.463 1.00 40.88 204 VAL A C 1
ATOM 1644 O O . VAL A 1 204 ? 37.007 44.798 37.962 1.00 40.88 204 VAL A O 1
ATOM 1647 N N . ALA A 1 205 ? 36.898 47.028 37.783 1.00 38.97 205 ALA A N 1
ATOM 1648 C CA . ALA A 1 205 ? 37.665 47.136 36.532 1.00 38.97 205 ALA A CA 1
ATOM 1649 C C . ALA A 1 205 ? 38.276 48.545 36.414 1.00 38.97 205 ALA A C 1
ATOM 1651 O O . ALA A 1 205 ? 37.601 49.530 36.713 1.00 38.97 205 ALA A O 1
ATOM 1652 N N . VAL A 1 206 ? 39.549 48.651 36.015 1.00 44.62 206 VAL A N 1
ATOM 1653 C CA . VAL A 1 206 ? 40.320 49.909 36.049 1.00 44.62 206 VAL A CA 1
ATOM 1654 C C . VAL A 1 206 ? 40.598 50.448 34.642 1.00 44.62 206 VAL A C 1
ATOM 1656 O O . VAL A 1 206 ? 41.282 49.805 33.860 1.00 44.62 206 VAL A O 1
ATOM 1659 N N . GLY A 1 207 ? 40.116 51.669 34.386 1.00 30.86 207 GLY A N 1
ATOM 1660 C CA . GLY A 1 207 ? 40.863 52.764 33.742 1.00 30.86 207 GLY A CA 1
ATOM 1661 C C . GLY A 1 207 ? 41.412 52.637 32.307 1.00 30.86 207 GLY A C 1
ATOM 1662 O O . GLY A 1 207 ? 42.548 52.221 32.125 1.00 30.86 207 GLY A O 1
ATOM 1663 N N . GLY A 1 208 ? 40.706 53.267 31.354 1.00 31.12 208 GLY A N 1
ATOM 1664 C CA . GLY A 1 208 ? 41.288 53.945 30.173 1.00 31.12 208 GLY A CA 1
ATOM 1665 C C . GLY A 1 208 ? 41.547 53.099 28.907 1.00 31.12 208 GLY A C 1
ATOM 1666 O O . GLY A 1 208 ? 41.852 51.920 28.997 1.00 31.12 208 GLY A O 1
ATOM 1667 N N . GLY A 1 209 ? 41.454 53.652 27.686 1.00 31.45 209 GLY A N 1
ATOM 1668 C CA . GLY A 1 209 ? 40.918 54.969 27.285 1.00 31.45 209 GLY A CA 1
ATOM 1669 C C . GLY A 1 209 ? 41.346 55.428 25.871 1.00 31.45 209 GLY A C 1
ATOM 1670 O O . GLY A 1 209 ? 42.429 55.075 25.420 1.00 31.45 209 GLY A O 1
ATOM 1671 N N . GLY A 1 210 ? 40.535 56.275 25.211 1.00 32.44 210 GLY A N 1
ATOM 1672 C CA . GLY A 1 210 ? 40.896 57.025 23.982 1.00 32.44 210 GLY A CA 1
ATOM 1673 C C . GLY A 1 210 ? 40.296 56.527 22.645 1.00 32.44 210 GLY A C 1
ATOM 1674 O O . GLY A 1 210 ? 40.066 55.336 22.482 1.00 32.44 210 GLY A O 1
ATOM 1675 N N . GLY A 1 211 ? 40.074 57.450 21.686 1.00 32.34 211 GLY A N 1
ATOM 1676 C CA . GLY A 1 211 ? 39.530 57.197 20.323 1.00 32.34 211 GLY A CA 1
ATOM 1677 C C . GLY A 1 211 ? 37.989 57.307 20.223 1.00 32.34 211 GLY A C 1
ATOM 1678 O O . GLY A 1 211 ? 37.315 56.529 20.885 1.00 32.34 211 GLY A O 1
ATOM 1679 N N . ARG A 1 212 ? 37.304 58.239 19.518 1.00 40.22 212 ARG A N 1
ATOM 1680 C CA . ARG A 1 212 ? 37.612 59.203 18.417 1.00 40.22 212 ARG A CA 1
ATOM 1681 C C . ARG A 1 212 ? 37.801 58.521 17.039 1.00 40.22 212 ARG A C 1
ATOM 1683 O O . ARG A 1 212 ? 38.631 57.626 16.992 1.00 40.22 212 ARG A O 1
ATOM 1690 N N . GLU A 1 213 ? 37.171 58.848 15.889 1.00 40.72 213 GLU A N 1
ATOM 1691 C CA . GLU A 1 213 ? 36.088 59.753 15.360 1.00 40.72 213 GLU A CA 1
ATOM 1692 C C . GLU A 1 213 ? 35.657 59.184 13.963 1.00 40.72 213 GLU A C 1
ATOM 1694 O O . GLU A 1 213 ? 36.394 58.352 13.445 1.00 40.72 213 GLU A O 1
ATOM 1699 N N . GLU A 1 214 ? 34.588 59.524 13.211 1.00 38.00 214 GLU A N 1
ATOM 1700 C CA . GLU A 1 214 ? 33.312 60.285 13.323 1.00 38.00 214 GLU A CA 1
ATOM 1701 C C . GLU A 1 214 ? 32.344 59.713 12.224 1.00 38.00 214 GLU A C 1
ATOM 1703 O O . GLU A 1 214 ? 32.587 58.623 11.720 1.00 38.00 214 GLU A O 1
ATOM 1708 N N . SER A 1 215 ? 31.327 60.465 11.767 1.00 42.88 215 SER A N 1
ATOM 1709 C CA . SER A 1 215 ? 30.469 60.252 10.572 1.00 42.88 215 SER A CA 1
ATOM 1710 C C . SER A 1 215 ? 29.380 59.163 10.655 1.00 42.88 215 SER A C 1
ATOM 1712 O O . SER A 1 215 ? 29.663 57.982 10.790 1.00 42.88 215 SER A O 1
ATOM 1714 N N . ARG A 1 216 ? 28.081 59.522 10.711 1.00 39.31 216 ARG A N 1
ATOM 1715 C CA . ARG A 1 216 ? 27.176 60.018 9.626 1.00 39.31 216 ARG A CA 1
ATOM 1716 C C . ARG A 1 216 ? 26.769 58.882 8.650 1.00 39.31 216 ARG A C 1
ATOM 1718 O O . ARG A 1 216 ? 27.612 58.103 8.244 1.00 39.31 216 ARG A O 1
ATOM 1725 N N . ASN A 1 217 ? 25.511 58.746 8.205 1.00 36.88 217 ASN A N 1
ATOM 1726 C CA . ASN A 1 217 ? 24.484 59.784 8.056 1.00 36.88 217 ASN A CA 1
ATOM 1727 C C . ASN A 1 217 ? 23.016 59.323 8.281 1.00 36.88 217 ASN A C 1
ATOM 1729 O O . ASN A 1 217 ? 22.638 58.196 7.990 1.00 36.88 217 ASN A O 1
ATOM 1733 N N . SER A 1 218 ? 22.221 60.294 8.738 1.00 38.31 218 SER A N 1
ATOM 1734 C CA . SER A 1 218 ? 20.756 60.454 8.829 1.00 38.31 218 SER A CA 1
ATOM 1735 C C . SER A 1 218 ? 19.825 59.668 7.875 1.00 38.31 218 SER A C 1
ATOM 1737 O O . SER A 1 218 ? 20.115 59.532 6.688 1.00 38.31 218 SER A O 1
ATOM 1739 N N . GLY A 1 219 ? 18.619 59.305 8.358 1.00 37.50 219 GLY A N 1
ATOM 1740 C CA . GLY A 1 219 ? 17.544 58.721 7.531 1.00 37.50 219 GLY A CA 1
ATOM 1741 C C . GLY A 1 219 ? 16.178 58.485 8.214 1.00 37.50 219 GLY A C 1
ATOM 1742 O O . GLY A 1 219 ? 15.816 57.338 8.424 1.00 37.50 219 GLY A O 1
ATOM 1743 N N . LYS A 1 220 ? 15.441 59.564 8.546 1.00 42.09 220 LYS A N 1
ATOM 1744 C CA . LYS A 1 220 ? 13.982 59.685 8.874 1.00 42.09 220 LYS A CA 1
ATOM 1745 C C . LYS A 1 220 ? 13.184 58.377 9.140 1.00 42.09 220 LYS A C 1
ATOM 1747 O O . LYS A 1 220 ? 13.005 57.573 8.238 1.00 42.09 220 LYS A O 1
ATOM 1752 N N . ALA A 1 221 ? 12.616 58.113 10.320 1.00 37.72 221 ALA A N 1
ATOM 1753 C CA . ALA A 1 221 ? 11.576 58.868 11.045 1.00 37.72 221 ALA A CA 1
ATOM 1754 C C . ALA A 1 221 ? 10.232 59.047 10.295 1.00 37.72 221 ALA A C 1
ATOM 1756 O O . ALA A 1 221 ? 10.097 59.969 9.492 1.00 37.72 221 ALA A O 1
ATOM 1757 N N . LEU A 1 222 ? 9.226 58.231 10.650 1.00 44.16 222 LEU A N 1
ATOM 1758 C CA . LEU A 1 222 ? 7.848 58.676 10.929 1.00 44.16 222 LEU A CA 1
ATOM 1759 C C . LEU A 1 222 ? 7.039 57.580 11.654 1.00 44.16 222 LEU A C 1
ATOM 1761 O O . LEU A 1 222 ? 7.261 56.389 11.453 1.00 44.16 222 LEU A O 1
ATOM 1765 N N . GLU A 1 223 ? 6.122 58.002 12.521 1.00 36.41 223 GLU A N 1
ATOM 1766 C CA . GLU A 1 223 ? 5.262 57.147 13.351 1.00 36.41 223 GLU A CA 1
ATOM 1767 C C . GLU A 1 223 ? 3.909 56.853 12.677 1.00 36.41 223 GLU A C 1
ATOM 1769 O O . GLU A 1 223 ? 3.431 57.685 11.907 1.00 36.41 223 GLU A O 1
ATOM 1774 N N . HIS A 1 224 ? 3.254 55.752 13.083 1.00 35.00 224 HIS A N 1
ATOM 1775 C CA . HIS A 1 224 ? 1.836 55.637 13.516 1.00 35.00 224 HIS A CA 1
ATOM 1776 C C . HIS A 1 224 ? 1.207 54.286 13.129 1.00 35.00 224 HIS A C 1
ATOM 1778 O O . HIS A 1 224 ? 1.496 53.731 12.076 1.00 35.00 224 HIS A O 1
ATOM 1784 N N . GLY A 1 225 ? 0.241 53.819 13.937 1.00 32.41 225 GLY A N 1
ATOM 1785 C CA . GLY A 1 225 ? -0.835 52.951 13.429 1.00 32.41 225 GLY A CA 1
ATOM 1786 C C . GLY A 1 225 ? -0.961 51.543 14.020 1.00 32.41 225 GLY A C 1
ATOM 1787 O O . GLY A 1 225 ? -0.652 50.569 13.353 1.00 32.41 225 GLY A O 1
ATOM 1788 N N . ARG A 1 226 ? -1.525 51.467 15.234 1.00 36.88 226 ARG A N 1
ATOM 1789 C CA . ARG A 1 226 ? -2.518 50.470 15.705 1.00 36.88 226 ARG A CA 1
ATOM 1790 C C . ARG A 1 226 ? -2.430 49.008 15.215 1.00 36.88 226 ARG A C 1
ATOM 1792 O O . ARG A 1 226 ? -2.666 48.694 14.053 1.00 36.88 226 ARG A O 1
ATOM 1799 N N . THR A 1 227 ? -2.370 48.094 16.185 1.00 43.00 227 THR A N 1
ATOM 1800 C CA . THR A 1 227 ? -2.922 46.736 16.038 1.00 43.00 227 THR A CA 1
ATOM 1801 C C . THR A 1 227 ? -4.421 46.777 15.690 1.00 43.00 227 THR A C 1
ATOM 1803 O O . THR A 1 227 ? -5.122 47.747 15.995 1.00 43.00 227 THR A O 1
ATOM 1806 N N . PRO A 1 228 ? -4.946 45.696 15.097 1.00 46.44 228 PRO A N 1
ATOM 1807 C CA . PRO A 1 228 ? -5.802 44.860 15.938 1.00 46.44 228 PRO A CA 1
ATOM 1808 C C . PRO A 1 228 ? -5.396 43.384 15.927 1.00 46.44 228 PRO A C 1
ATOM 1810 O O . PRO A 1 228 ? -4.854 42.854 14.958 1.00 46.44 228 PRO A O 1
ATOM 1813 N N . SER A 1 229 ? -5.713 42.702 17.022 1.00 41.31 229 SER A N 1
ATOM 1814 C CA . SER A 1 229 ? -5.709 41.247 17.091 1.00 41.31 229 SER A CA 1
ATOM 1815 C C . SER A 1 229 ? -6.797 40.659 16.186 1.00 41.31 229 SER A C 1
ATOM 1817 O O . SER A 1 229 ? -7.932 41.129 16.158 1.00 41.31 229 SER A O 1
ATOM 1819 N N . SER A 1 230 ? -6.470 39.571 15.493 1.00 41.16 230 SER A N 1
ATOM 1820 C CA . SER A 1 230 ? -7.459 38.615 14.991 1.00 41.16 230 SER A CA 1
ATOM 1821 C C . SER A 1 230 ? -6.987 37.209 15.346 1.00 41.16 230 SER A C 1
ATOM 1823 O O . SER A 1 230 ? -5.792 36.914 15.340 1.00 41.16 230 SER A O 1
ATOM 1825 N N . SER A 1 231 ? -7.924 36.377 15.781 1.00 38.97 231 SER A N 1
ATOM 1826 C CA . SER A 1 231 ? -7.661 35.096 16.430 1.00 38.97 231 SER A CA 1
ATOM 1827 C C . SER A 1 231 ? -8.165 33.921 15.589 1.00 38.97 231 SER A C 1
ATOM 1829 O O . SER A 1 231 ? -8.884 34.088 14.608 1.00 38.97 231 SER A O 1
ATOM 1831 N N . SER A 1 232 ? -7.865 32.716 16.077 1.00 35.94 232 SER A N 1
ATOM 1832 C CA . SER A 1 232 ? -8.570 31.454 15.805 1.00 35.94 232 SER A CA 1
ATOM 1833 C C . SER A 1 232 ? -8.431 30.762 14.433 1.00 35.94 232 SER A C 1
ATOM 1835 O O . SER A 1 232 ? -8.581 31.323 13.356 1.00 35.94 232 SER A O 1
ATOM 1837 N N . SER A 1 233 ? -8.235 29.441 14.539 1.00 38.19 233 SER A N 1
ATOM 1838 C CA . SER A 1 233 ? -8.692 28.406 13.597 1.00 38.19 233 SER A CA 1
ATOM 1839 C C . SER A 1 233 ? -8.287 28.506 12.119 1.00 38.19 233 SER A C 1
ATOM 1841 O O . SER A 1 233 ? -9.135 28.540 11.231 1.00 38.19 233 SER A O 1
ATOM 1843 N N . SER A 1 234 ? -7.001 28.273 11.835 1.00 34.12 234 SER A N 1
ATOM 1844 C CA . SER A 1 234 ? -6.572 27.659 10.562 1.00 34.12 234 SER A CA 1
ATOM 1845 C C . SER A 1 234 ? -6.925 26.160 10.506 1.00 34.12 234 SER A C 1
ATOM 1847 O O . SER A 1 234 ? -6.061 25.309 10.267 1.00 34.12 234 SER A O 1
ATOM 1849 N N . SER A 1 235 ? -8.198 25.815 10.734 1.00 40.56 235 SER A N 1
ATOM 1850 C CA . SER A 1 235 ? -8.768 24.465 10.596 1.00 40.56 235 SER A CA 1
ATOM 1851 C C . SER A 1 235 ? -8.900 24.087 9.116 1.00 40.56 235 SER A C 1
ATOM 1853 O O . SER A 1 235 ? -9.987 23.896 8.569 1.00 40.56 235 SER A O 1
ATOM 1855 N N . SER A 1 236 ? -7.743 23.979 8.459 1.00 36.78 236 SER A N 1
ATOM 1856 C CA . SER A 1 236 ? -7.580 23.574 7.064 1.00 36.78 236 SER A CA 1
ATOM 1857 C C . SER A 1 236 ? -8.046 22.130 6.859 1.00 36.78 236 SER A C 1
ATOM 1859 O O . SER A 1 236 ? -7.268 21.175 6.871 1.00 36.78 236 SER A O 1
ATOM 1861 N N . SER A 1 237 ? -9.359 21.982 6.676 1.00 41.81 237 SER A N 1
ATOM 1862 C CA . SER A 1 237 ? -9.997 20.729 6.285 1.00 41.81 237 SER A CA 1
ATOM 1863 C C . SER A 1 237 ? -9.294 20.189 5.035 1.00 41.81 237 SER A C 1
ATOM 1865 O O . SER A 1 237 ? -9.140 20.935 4.063 1.00 41.81 237 SER A O 1
ATOM 1867 N N . PRO A 1 238 ? -8.822 18.928 5.033 1.00 45.62 238 PRO A N 1
ATOM 1868 C CA . PRO A 1 238 ? -8.074 18.400 3.902 1.00 45.62 238 PRO A CA 1
ATOM 1869 C C . PRO A 1 238 ? -8.953 18.421 2.640 1.00 45.62 238 PRO A C 1
ATOM 1871 O O . PRO A 1 238 ? -10.148 18.118 2.724 1.00 45.62 238 PRO A O 1
ATOM 1874 N N . PRO A 1 239 ? -8.395 18.755 1.460 1.00 44.78 239 PRO A N 1
ATOM 1875 C CA . PRO A 1 239 ? -9.183 18.864 0.240 1.00 44.78 239 PRO A CA 1
ATOM 1876 C C . PRO A 1 239 ? -9.887 17.534 -0.053 1.00 44.78 239 PRO A C 1
ATOM 1878 O O . PRO A 1 239 ? -9.244 16.500 -0.242 1.00 44.78 239 PRO A O 1
ATOM 1881 N N . SER A 1 240 ? -11.223 17.570 -0.116 1.00 48.38 240 SER A N 1
ATOM 1882 C CA . SER A 1 240 ? -12.119 16.392 -0.129 1.00 48.38 240 SER A CA 1
ATOM 1883 C C . SER A 1 240 ? -12.047 15.514 -1.398 1.00 48.38 240 SER A C 1
ATOM 1885 O O . SER A 1 240 ? -12.887 14.634 -1.619 1.00 48.38 240 SER A O 1
ATOM 1887 N N . GLY A 1 241 ? -11.035 15.738 -2.240 1.00 53.25 241 GLY A N 1
ATOM 1888 C CA . GLY A 1 241 ? -10.669 14.920 -3.396 1.00 53.25 241 GLY A CA 1
ATOM 1889 C C . GLY A 1 241 ? -9.514 13.937 -3.156 1.00 53.25 241 GLY A C 1
ATOM 1890 O O . GLY A 1 241 ? -9.274 13.108 -4.032 1.00 53.25 241 GLY A O 1
ATOM 1891 N N . LEU A 1 242 ? -8.806 14.000 -2.018 1.00 60.56 242 LEU A N 1
ATOM 1892 C CA . LEU A 1 242 ? -7.730 13.048 -1.702 1.00 60.56 242 LEU A CA 1
ATOM 1893 C C . LEU A 1 242 ? -8.278 11.621 -1.464 1.00 60.56 242 LEU A C 1
ATOM 1895 O O . LEU A 1 242 ? -9.331 11.483 -0.841 1.00 60.56 242 LEU A O 1
ATOM 1899 N N . PRO A 1 243 ? -7.578 10.559 -1.911 1.00 64.19 243 PRO A N 1
ATOM 1900 C CA . PRO A 1 243 ? -7.939 9.174 -1.641 1.00 64.19 243 PRO A CA 1
ATOM 1901 C C . PRO A 1 243 ? -7.228 8.726 -0.361 1.00 64.19 243 PRO A C 1
ATOM 1903 O O . PRO A 1 243 ? -6.015 8.927 -0.225 1.00 64.19 243 PRO A O 1
ATOM 1906 N N . MET A 1 244 ? -7.990 8.159 0.576 1.00 77.19 244 MET A N 1
ATOM 1907 C CA . MET A 1 244 ? -7.658 8.184 2.010 1.00 77.19 244 MET A CA 1
ATOM 1908 C C . MET A 1 244 ? -7.502 9.636 2.513 1.00 77.19 244 MET A C 1
ATOM 1910 O O . MET A 1 244 ? -6.376 10.117 2.686 1.00 77.19 244 MET A O 1
ATOM 1914 N N . PRO A 1 245 ? -8.604 10.386 2.728 1.00 80.12 245 PRO A N 1
ATOM 1915 C CA . PRO A 1 245 ? -8.531 11.598 3.538 1.00 80.12 245 PRO A CA 1
ATOM 1916 C C . PRO A 1 245 ? -8.003 11.224 4.929 1.00 80.12 245 PRO A C 1
ATOM 1918 O O . PRO A 1 245 ? -8.435 10.234 5.513 1.00 80.12 245 PRO A O 1
ATOM 1921 N N . ARG A 1 246 ? -7.053 11.998 5.467 1.00 84.44 246 ARG A N 1
ATOM 1922 C CA . ARG A 1 246 ? -6.478 11.709 6.789 1.00 84.44 246 ARG A CA 1
ATOM 1923 C C . ARG A 1 246 ? -7.605 11.699 7.845 1.00 84.44 246 ARG A C 1
ATOM 1925 O O . ARG A 1 246 ? -8.289 12.719 7.952 1.00 84.44 246 ARG A O 1
ATOM 1932 N N . PRO A 1 247 ? -7.767 10.629 8.650 1.00 87.88 247 PRO A N 1
ATOM 1933 C CA . PRO A 1 247 ? -8.781 10.599 9.704 1.00 87.88 247 PRO A CA 1
ATOM 1934 C C . PRO A 1 247 ? -8.565 11.703 10.753 1.00 87.88 247 PRO A C 1
ATOM 1936 O O . PRO A 1 247 ? -7.452 12.215 10.917 1.00 87.88 247 PRO A O 1
ATOM 1939 N N . SER A 1 248 ? -9.626 12.066 11.479 1.00 90.25 248 SER A N 1
ATOM 1940 C CA . SER A 1 248 ? -9.555 13.064 12.557 1.00 90.25 248 SER A CA 1
ATOM 1941 C C . SER A 1 248 ? -8.583 12.632 13.666 1.00 90.25 248 SER A C 1
ATOM 1943 O O . SER A 1 248 ? -8.295 11.447 13.822 1.00 90.25 248 SER A O 1
ATOM 1945 N N . ALA A 1 249 ? -8.082 13.569 14.478 1.00 89.19 249 ALA A N 1
ATOM 1946 C CA . ALA A 1 249 ? -7.169 13.229 15.577 1.00 89.19 249 ALA A CA 1
ATOM 1947 C C . ALA A 1 249 ? -7.788 12.215 16.565 1.00 89.19 249 ALA A C 1
ATOM 1949 O O . ALA A 1 249 ? -7.115 11.277 16.985 1.00 89.19 249 ALA A O 1
ATOM 1950 N N . ALA A 1 250 ? -9.089 12.343 16.853 1.00 88.19 250 ALA A N 1
ATOM 1951 C CA . ALA A 1 250 ? -9.835 11.389 17.675 1.00 88.19 250 ALA A CA 1
ATOM 1952 C C . ALA A 1 250 ? -9.977 10.007 17.005 1.00 88.19 250 ALA A C 1
ATOM 1954 O O . ALA A 1 250 ? -9.811 8.988 17.671 1.00 88.19 250 ALA A O 1
ATOM 1955 N N . ALA A 1 251 ? -10.224 9.960 15.690 1.00 89.62 251 ALA A N 1
ATOM 1956 C CA . ALA A 1 251 ? -10.247 8.711 14.927 1.00 89.62 251 ALA A CA 1
ATOM 1957 C C . ALA A 1 251 ? -8.873 8.018 14.931 1.00 89.62 251 ALA A C 1
ATOM 1959 O O . ALA A 1 251 ? -8.785 6.818 15.160 1.00 89.62 251 ALA A O 1
ATOM 1960 N N . ILE A 1 252 ? -7.788 8.779 14.747 1.00 91.19 252 ILE A N 1
ATOM 1961 C CA . ILE A 1 252 ? -6.408 8.273 14.801 1.00 91.19 252 ILE A CA 1
ATOM 1962 C C . ILE A 1 252 ? -6.092 7.693 16.186 1.00 91.19 252 ILE A C 1
ATOM 1964 O O . ILE A 1 252 ? -5.544 6.596 16.266 1.00 91.19 252 ILE A O 1
ATOM 1968 N N . ALA A 1 253 ? -6.474 8.385 17.263 1.00 89.69 253 ALA A N 1
ATOM 1969 C CA . ALA A 1 253 ? -6.260 7.918 18.632 1.00 89.69 253 ALA A CA 1
ATOM 1970 C C . ALA A 1 253 ? -6.968 6.581 18.925 1.00 89.69 253 ALA A C 1
ATOM 1972 O O . ALA A 1 253 ? -6.379 5.717 19.570 1.00 89.69 253 ALA A O 1
ATOM 1973 N N . ARG A 1 254 ? -8.193 6.384 18.409 1.00 87.62 254 ARG A N 1
ATOM 1974 C CA . ARG A 1 254 ? -8.932 5.109 18.507 1.00 87.62 254 ARG A CA 1
ATOM 1975 C C . ARG A 1 254 ? -8.359 4.012 17.612 1.00 87.62 254 ARG A C 1
ATOM 1977 O O . ARG A 1 254 ? -8.325 2.859 18.017 1.00 87.62 254 ARG A O 1
ATOM 1984 N N . LEU A 1 255 ? -7.912 4.366 16.408 1.00 89.56 255 LEU A N 1
ATOM 1985 C CA . LEU A 1 255 ? -7.451 3.408 15.404 1.00 89.56 255 LEU A CA 1
ATOM 1986 C C . LEU A 1 255 ? -6.072 2.819 15.741 1.00 89.56 255 LEU A C 1
ATOM 1988 O O . LEU A 1 255 ? -5.855 1.636 15.509 1.00 89.56 255 LEU A O 1
ATOM 1992 N N . ILE A 1 256 ? -5.149 3.612 16.306 1.00 90.50 256 ILE A N 1
ATOM 1993 C CA . ILE A 1 256 ? -3.779 3.178 16.651 1.00 90.50 256 ILE A CA 1
ATOM 1994 C C . ILE A 1 256 ? -3.711 1.869 17.472 1.00 90.50 256 ILE A C 1
ATOM 1996 O O . ILE A 1 256 ? -2.958 0.992 17.047 1.00 90.50 256 ILE A O 1
ATOM 2000 N N . PRO A 1 257 ? -4.439 1.687 18.595 1.00 88.50 257 PRO A N 1
ATOM 2001 C CA . PRO A 1 257 ? -4.393 0.444 19.380 1.00 88.50 257 PRO A CA 1
ATOM 2002 C C . PRO A 1 257 ? -5.064 -0.766 18.704 1.00 88.50 257 PRO A C 1
ATOM 2004 O O . PRO A 1 257 ? -4.900 -1.883 19.184 1.00 88.50 257 PRO A O 1
ATOM 2007 N N . VAL A 1 258 ? -5.796 -0.559 17.604 1.00 88.56 258 VAL A N 1
ATOM 2008 C CA . VAL A 1 258 ? -6.510 -1.604 16.841 1.00 88.56 258 VAL A CA 1
ATOM 2009 C C . VAL A 1 258 ? -5.717 -2.042 15.596 1.00 88.56 258 VAL A C 1
ATOM 2011 O O . VAL A 1 258 ? -6.078 -3.000 14.916 1.00 88.56 258 VAL A O 1
ATOM 2014 N N . LEU A 1 259 ? -4.609 -1.362 15.271 1.00 90.19 259 LEU A N 1
ATOM 2015 C CA . LEU A 1 259 ? -3.809 -1.677 14.086 1.00 90.19 259 LEU A CA 1
ATOM 2016 C C . LEU A 1 259 ? -3.162 -3.075 14.187 1.00 90.19 259 LEU A C 1
ATOM 2018 O O . LEU A 1 259 ? -2.381 -3.313 15.110 1.00 90.19 259 LEU A O 1
ATOM 2022 N N . PRO A 1 260 ? -3.387 -3.979 13.213 1.00 91.44 260 PRO A N 1
ATOM 2023 C CA . PRO A 1 260 ? -2.745 -5.291 13.204 1.00 91.44 260 PRO A CA 1
ATOM 2024 C C . PRO A 1 260 ? -1.236 -5.194 12.909 1.00 91.44 260 PRO A C 1
ATOM 2026 O O . PRO A 1 260 ? -0.787 -4.253 12.245 1.00 91.44 260 PRO A O 1
ATOM 2029 N N . PRO A 1 261 ? -0.426 -6.185 13.324 1.00 91.19 261 PRO A N 1
ATOM 2030 C CA . PRO A 1 261 ? 0.990 -6.243 12.971 1.00 91.19 261 PRO A CA 1
ATOM 2031 C C . PRO A 1 261 ? 1.187 -6.375 11.451 1.00 91.19 261 PRO A C 1
ATOM 2033 O O . PRO A 1 261 ? 0.366 -6.960 10.748 1.00 91.19 261 PRO A O 1
ATOM 2036 N N . LEU A 1 262 ? 2.315 -5.876 10.929 1.00 90.06 262 LEU A N 1
ATOM 2037 C CA . LEU A 1 262 ? 2.550 -5.732 9.481 1.00 90.06 262 LEU A CA 1
ATOM 2038 C C . LEU A 1 262 ? 2.414 -7.038 8.677 1.00 90.06 262 LEU A C 1
ATOM 2040 O O . LEU A 1 262 ? 1.996 -6.996 7.522 1.00 90.06 262 LEU A O 1
ATOM 2044 N N . GLY A 1 263 ? 2.760 -8.180 9.279 1.00 89.00 263 GLY A N 1
ATOM 2045 C CA . GLY A 1 263 ? 2.610 -9.505 8.666 1.00 89.00 263 GLY A CA 1
ATOM 2046 C C . GLY A 1 263 ? 1.171 -10.036 8.628 1.00 89.00 263 GLY A C 1
ATOM 2047 O O . GLY A 1 263 ? 0.881 -10.890 7.799 1.00 89.00 263 GLY A O 1
ATOM 2048 N N . ALA A 1 264 ? 0.275 -9.517 9.474 1.00 91.69 264 ALA A N 1
ATOM 2049 C CA . ALA A 1 264 ? -1.156 -9.838 9.467 1.00 91.69 264 ALA A CA 1
ATOM 2050 C C . ALA A 1 264 ? -1.972 -8.919 8.534 1.00 91.69 264 ALA A C 1
ATOM 2052 O O . ALA A 1 264 ? -3.161 -9.145 8.318 1.00 91.69 264 ALA A O 1
ATOM 2053 N N . VAL A 1 265 ? -1.336 -7.892 7.958 1.00 92.50 265 VAL A N 1
ATOM 2054 C CA . VAL A 1 265 ? -1.920 -7.074 6.891 1.00 92.50 265 VAL A CA 1
ATOM 2055 C C . VAL A 1 265 ? -1.728 -7.779 5.550 1.00 92.50 265 VAL A C 1
ATOM 2057 O O . VAL A 1 265 ? -0.608 -8.117 5.161 1.00 92.50 265 VAL A O 1
ATOM 2060 N N . TRP A 1 266 ? -2.829 -7.919 4.820 1.00 94.12 266 TRP A N 1
ATOM 2061 C CA . TRP A 1 266 ? -2.999 -8.519 3.501 1.00 94.12 266 TRP A CA 1
ATOM 2062 C C . TRP A 1 266 ? -2.721 -10.032 3.411 1.00 94.12 266 TRP A C 1
ATOM 2064 O O . TRP A 1 266 ? -3.558 -10.778 2.910 1.00 94.12 266 TRP A O 1
ATOM 2074 N N . VAL A 1 267 ? -1.543 -10.499 3.832 1.00 91.88 267 VAL A N 1
ATOM 2075 C CA . VAL A 1 267 ? -1.011 -11.806 3.389 1.00 91.88 267 VAL A CA 1
ATOM 2076 C C . VAL A 1 267 ? -1.811 -13.027 3.874 1.00 91.88 267 VAL A C 1
ATOM 2078 O O . VAL A 1 267 ? -2.086 -13.875 3.023 1.00 91.88 267 VAL A O 1
ATOM 2081 N N . PRO A 1 268 ? -2.218 -13.155 5.156 1.00 92.75 268 PRO A N 1
ATOM 2082 C CA . PRO A 1 268 ? -2.956 -14.336 5.616 1.00 92.75 268 PRO A CA 1
ATOM 2083 C C . PRO A 1 268 ? -4.321 -14.453 4.932 1.00 92.75 268 PRO A C 1
ATOM 2085 O O . PRO A 1 268 ? -4.588 -15.448 4.263 1.00 92.75 268 PRO A O 1
ATOM 2088 N N . SER A 1 269 ? -5.112 -13.376 4.972 1.00 94.31 269 SER A N 1
ATOM 2089 C CA . SER A 1 269 ? -6.451 -13.296 4.378 1.00 94.31 269 SER A CA 1
ATOM 2090 C C . SER A 1 269 ? -6.441 -13.564 2.869 1.00 94.31 269 SER A C 1
ATOM 2092 O O . SER A 1 269 ? -7.305 -14.269 2.351 1.00 94.31 269 SER A O 1
ATOM 2094 N N . ALA A 1 270 ? -5.433 -13.052 2.150 1.00 94.19 270 ALA A N 1
ATOM 2095 C CA . ALA A 1 270 ? -5.266 -13.335 0.727 1.00 94.19 270 ALA A CA 1
ATOM 2096 C C . ALA A 1 270 ? -4.919 -14.811 0.472 1.00 94.19 270 ALA A C 1
ATOM 2098 O O . ALA A 1 270 ? -5.445 -15.403 -0.468 1.00 94.19 270 ALA A O 1
ATOM 2099 N N . ARG A 1 271 ? -4.060 -15.419 1.302 1.00 92.69 271 ARG A N 1
ATOM 2100 C CA . ARG A 1 271 ? -3.674 -16.834 1.184 1.00 92.69 271 ARG A CA 1
ATOM 2101 C C . ARG A 1 271 ? -4.860 -17.765 1.438 1.00 92.69 271 ARG A C 1
ATOM 2103 O O . ARG A 1 271 ? -5.078 -18.689 0.662 1.00 92.69 271 ARG A O 1
ATOM 2110 N N . GLU A 1 272 ? -5.632 -17.497 2.487 1.00 93.12 272 GLU A N 1
ATOM 2111 C CA . GLU A 1 272 ? -6.843 -18.243 2.850 1.00 93.12 272 GLU A CA 1
ATOM 2112 C C . GLU A 1 272 ? -7.880 -18.208 1.721 1.00 93.12 272 GLU A C 1
ATOM 2114 O O . GLU A 1 272 ? -8.362 -19.256 1.300 1.00 93.12 272 GLU A O 1
ATOM 2119 N N . LEU A 1 273 ? -8.160 -17.027 1.158 1.00 93.50 273 LEU A N 1
ATOM 2120 C CA . LEU A 1 273 ? -9.113 -16.877 0.053 1.00 93.50 273 LEU A CA 1
ATOM 2121 C C . LEU A 1 273 ? -8.632 -17.484 -1.274 1.00 93.50 273 LEU A C 1
ATOM 2123 O O . LEU A 1 273 ? -9.463 -17.898 -2.080 1.00 93.50 273 LEU A O 1
ATOM 2127 N N . VAL A 1 274 ? -7.320 -17.545 -1.524 1.00 93.25 274 VAL A N 1
ATOM 2128 C CA . VAL A 1 274 ? -6.749 -18.235 -2.697 1.00 93.25 274 VAL A CA 1
ATOM 2129 C C . VAL A 1 274 ? -6.914 -19.754 -2.555 1.00 93.25 274 VAL A C 1
ATOM 2131 O O . VAL A 1 274 ? -7.410 -20.389 -3.487 1.00 93.25 274 VAL A O 1
ATOM 2134 N N . LEU A 1 275 ? -6.617 -20.312 -1.373 1.00 93.12 275 LEU A N 1
ATOM 2135 C CA . LEU A 1 275 ? -6.827 -21.733 -1.062 1.00 93.12 275 LEU A CA 1
ATOM 2136 C C . LEU A 1 275 ? -8.315 -22.121 -1.099 1.00 93.12 275 LEU A C 1
ATOM 2138 O O . LEU A 1 275 ? -8.676 -23.115 -1.723 1.00 93.12 275 LEU A O 1
ATOM 2142 N N . ALA A 1 276 ? -9.193 -21.316 -0.493 1.00 92.81 276 ALA A N 1
ATOM 2143 C CA . ALA A 1 276 ? -10.640 -21.551 -0.486 1.00 92.81 276 ALA A CA 1
ATOM 2144 C C . ALA A 1 276 ? -11.266 -21.494 -1.894 1.00 92.81 276 ALA A C 1
ATOM 2146 O O . ALA A 1 276 ? -12.273 -22.149 -2.151 1.00 92.81 276 ALA A O 1
ATOM 2147 N N . LYS A 1 277 ? -10.653 -20.743 -2.821 1.00 91.44 277 LYS A N 1
ATOM 2148 C CA . LYS A 1 277 ? -11.035 -20.680 -4.243 1.00 91.44 277 LYS A CA 1
ATOM 2149 C C . LYS A 1 277 ? -10.298 -21.720 -5.113 1.00 91.44 277 LYS A C 1
ATOM 2151 O O . LYS A 1 277 ? -10.368 -21.636 -6.337 1.00 91.44 277 LYS A O 1
ATOM 2156 N N . GLY A 1 278 ? -9.625 -22.703 -4.505 1.00 88.69 278 GLY A N 1
ATOM 2157 C CA . GLY A 1 278 ? -9.063 -23.878 -5.182 1.00 88.69 278 GLY A CA 1
ATOM 2158 C C . GLY A 1 278 ? -7.796 -23.633 -6.009 1.00 88.69 278 GLY A C 1
ATOM 2159 O O . GLY A 1 278 ? -7.446 -24.480 -6.829 1.00 88.69 278 GLY A O 1
ATOM 2160 N N . LEU A 1 279 ? -7.116 -22.497 -5.826 1.00 89.06 279 LEU A N 1
ATOM 2161 C CA . LEU A 1 279 ? -5.818 -22.234 -6.451 1.00 89.06 279 LEU A CA 1
ATOM 2162 C C . LEU A 1 279 ? -4.670 -22.594 -5.503 1.00 89.06 279 LEU A C 1
ATOM 2164 O O . LEU A 1 279 ? -4.810 -22.509 -4.281 1.00 89.06 279 LEU A O 1
ATOM 2168 N N . ASP A 1 280 ? -3.508 -22.928 -6.069 1.00 86.25 280 ASP A N 1
ATOM 2169 C CA . ASP A 1 280 ? -2.290 -23.027 -5.269 1.00 86.25 280 ASP A CA 1
ATOM 2170 C C . ASP A 1 280 ? -1.905 -21.646 -4.707 1.00 86.25 280 ASP A C 1
ATOM 2172 O O . ASP A 1 280 ? -1.999 -20.613 -5.374 1.00 86.25 280 ASP A O 1
ATOM 2176 N N . ALA A 1 281 ? -1.479 -21.646 -3.447 1.00 83.62 281 ALA A N 1
ATOM 2177 C CA . ALA A 1 281 ? -1.067 -20.472 -2.699 1.00 83.62 281 ALA A CA 1
ATOM 2178 C C . ALA A 1 281 ? 0.439 -20.460 -2.372 1.00 83.62 281 ALA A C 1
ATOM 2180 O O . ALA A 1 281 ? 0.875 -19.613 -1.590 1.00 83.62 281 ALA A O 1
ATOM 2181 N N . THR A 1 282 ? 1.240 -21.362 -2.954 1.00 82.31 282 THR A N 1
ATOM 2182 C CA . THR A 1 282 ? 2.718 -21.301 -2.927 1.00 82.31 282 THR A CA 1
ATOM 2183 C C . THR A 1 282 ? 3.250 -19.950 -3.424 1.00 82.31 282 THR A C 1
ATOM 2185 O O . THR A 1 282 ? 4.109 -19.352 -2.777 1.00 82.31 282 THR A O 1
ATOM 2188 N N . ASP A 1 283 ? 2.674 -19.413 -4.503 1.00 78.31 283 ASP A N 1
ATOM 2189 C CA . ASP A 1 283 ? 3.042 -18.123 -5.105 1.00 78.31 283 ASP A CA 1
ATOM 2190 C C . ASP A 1 283 ? 2.642 -16.882 -4.278 1.00 78.31 283 ASP A C 1
ATOM 2192 O O . ASP A 1 283 ? 3.053 -15.756 -4.599 1.00 78.31 283 ASP A O 1
ATOM 2196 N N . VAL A 1 284 ? 1.854 -17.040 -3.203 1.00 79.25 284 VAL A N 1
ATOM 2197 C CA . VAL A 1 284 ? 1.342 -15.930 -2.374 1.00 79.25 284 VAL A CA 1
ATOM 2198 C C . VAL A 1 284 ? 2.456 -15.367 -1.483 1.00 79.25 284 VAL A C 1
ATOM 2200 O O . VAL A 1 284 ? 2.571 -15.652 -0.295 1.00 79.25 284 VAL A O 1
ATOM 2203 N N . GLY A 1 285 ? 3.284 -14.519 -2.094 1.00 66.69 285 GLY A N 1
ATOM 2204 C CA . GLY A 1 285 ? 4.410 -13.820 -1.466 1.00 66.69 285 GLY A CA 1
ATOM 2205 C C . GLY A 1 285 ? 5.744 -13.998 -2.192 1.00 66.69 285 GLY A C 1
ATOM 2206 O O . GLY A 1 285 ? 6.672 -13.221 -1.951 1.00 66.69 285 GLY A O 1
ATOM 2207 N N . VAL A 1 286 ? 5.832 -14.944 -3.132 1.00 79.94 286 VAL A N 1
ATOM 2208 C CA . VAL A 1 286 ? 7.017 -15.167 -3.973 1.00 79.94 286 VAL A CA 1
ATOM 2209 C C . VAL A 1 286 ? 7.078 -14.090 -5.060 1.00 79.94 286 VAL A C 1
ATOM 2211 O O . VAL A 1 286 ? 6.494 -14.205 -6.132 1.00 79.94 286 VAL A O 1
ATOM 2214 N N . TRP A 1 287 ? 7.771 -12.989 -4.768 1.00 80.38 287 TRP A N 1
ATOM 2215 C CA . TRP A 1 287 ? 7.885 -11.841 -5.678 1.00 80.38 287 TRP A CA 1
ATOM 2216 C C . TRP A 1 287 ? 9.072 -11.914 -6.647 1.00 80.38 287 TRP A C 1
ATOM 2218 O O . TRP A 1 287 ? 9.173 -11.060 -7.527 1.00 80.38 287 TRP A O 1
ATOM 2228 N N . GLU A 1 288 ? 9.980 -12.883 -6.497 1.00 78.81 288 GLU A N 1
ATOM 2229 C CA . GLU A 1 288 ? 11.189 -12.955 -7.331 1.00 78.81 288 GLU A CA 1
ATOM 2230 C C . GLU A 1 288 ? 10.854 -13.394 -8.765 1.00 78.81 288 GLU A C 1
ATOM 2232 O O . GLU A 1 288 ? 11.131 -12.637 -9.693 1.00 78.81 288 GLU A O 1
ATOM 2237 N N . LEU A 1 289 ? 10.129 -14.507 -8.942 1.00 77.12 289 LEU A N 1
ATOM 2238 C CA . LEU A 1 289 ? 9.602 -14.948 -10.248 1.00 77.12 289 LEU A CA 1
ATOM 2239 C C . LEU A 1 289 ? 8.716 -13.872 -10.909 1.00 77.12 289 LEU A C 1
ATOM 2241 O O . LEU A 1 289 ? 8.766 -13.644 -12.118 1.00 77.12 289 LEU A O 1
ATOM 2245 N N . PHE A 1 290 ? 7.950 -13.141 -10.094 1.00 84.12 290 PHE A N 1
ATOM 2246 C CA . PHE A 1 290 ? 7.094 -12.049 -10.552 1.00 84.12 290 PHE A CA 1
ATOM 2247 C C . PHE A 1 290 ? 7.875 -10.853 -11.129 1.00 84.12 290 PHE A C 1
ATOM 2249 O O . PHE A 1 290 ? 7.334 -10.134 -11.965 1.00 84.12 290 PHE A O 1
ATOM 2256 N N . ILE A 1 291 ? 9.142 -10.622 -10.753 1.00 82.00 291 ILE A N 1
ATOM 2257 C CA . ILE A 1 291 ? 9.964 -9.567 -11.380 1.00 82.00 291 ILE A CA 1
ATOM 2258 C C . ILE A 1 291 ? 10.330 -9.926 -12.822 1.00 82.00 291 ILE A C 1
ATOM 2260 O O . ILE A 1 291 ? 10.306 -9.050 -13.697 1.00 82.00 291 ILE A O 1
ATOM 2264 N N . ASP A 1 292 ? 10.662 -11.187 -13.080 1.00 81.94 292 ASP A N 1
ATOM 2265 C CA . ASP A 1 292 ? 11.013 -11.626 -14.426 1.00 81.94 292 ASP A CA 1
ATOM 2266 C C . ASP A 1 292 ? 9.771 -11.602 -15.323 1.00 81.94 292 ASP A C 1
ATOM 2268 O O . ASP A 1 292 ? 9.815 -11.006 -16.400 1.00 81.94 292 ASP A O 1
ATOM 2272 N N . GLU A 1 293 ? 8.606 -12.035 -14.827 1.00 83.94 293 GLU A N 1
ATOM 2273 C CA . GLU A 1 293 ? 7.341 -11.838 -15.544 1.00 83.94 293 GLU A CA 1
ATOM 2274 C C . GLU A 1 293 ? 7.011 -10.350 -15.763 1.00 83.94 293 GLU A C 1
ATOM 2276 O O . GLU A 1 293 ? 6.721 -9.957 -16.892 1.00 83.94 293 GLU A O 1
ATOM 2281 N N . LEU A 1 294 ? 7.121 -9.483 -14.745 1.00 81.00 294 LEU A N 1
ATOM 2282 C CA . LEU A 1 294 ? 6.887 -8.031 -14.871 1.00 81.00 294 LEU A CA 1
ATOM 2283 C C . LEU A 1 294 ? 7.754 -7.357 -15.941 1.00 81.00 294 LEU A C 1
ATOM 2285 O O . LEU A 1 294 ? 7.441 -6.237 -16.358 1.00 81.00 294 LEU A O 1
ATOM 2289 N N . THR A 1 295 ? 8.846 -8.002 -16.352 1.00 77.12 295 THR A N 1
ATOM 2290 C CA . THR A 1 295 ? 9.820 -7.436 -17.280 1.00 77.12 295 THR A CA 1
ATOM 2291 C C . THR A 1 295 ? 9.999 -8.191 -18.595 1.00 77.12 295 THR A C 1
ATOM 2293 O O . THR A 1 295 ? 10.516 -7.593 -19.538 1.00 77.12 295 THR A O 1
ATOM 2296 N N . SER A 1 296 ? 9.522 -9.431 -18.698 1.00 74.31 296 SER A N 1
ATOM 2297 C CA . SER A 1 296 ? 9.405 -10.170 -19.958 1.00 74.31 296 SER A CA 1
ATOM 2298 C C . SER A 1 296 ? 8.448 -9.476 -20.937 1.00 74.31 296 SER A C 1
ATOM 2300 O O . SER A 1 296 ? 7.390 -8.966 -20.553 1.00 74.31 296 SER A O 1
ATOM 2302 N N . GLY A 1 297 ? 8.801 -9.445 -22.217 1.00 60.16 297 GLY A N 1
ATOM 2303 C CA . GLY A 1 297 ? 7.848 -9.203 -23.295 1.00 60.16 297 GLY A CA 1
ATOM 2304 C C . GLY A 1 297 ? 7.732 -10.455 -24.147 1.00 60.16 297 GLY A C 1
ATOM 2305 O O . GLY A 1 297 ? 8.720 -11.159 -24.327 1.00 60.16 297 GLY A O 1
ATOM 2306 N N . ASN A 1 298 ? 6.553 -10.681 -24.722 1.00 51.12 298 ASN A N 1
ATOM 2307 C CA . ASN A 1 298 ? 6.543 -11.209 -26.076 1.00 51.12 298 ASN A CA 1
ATOM 2308 C C . ASN A 1 298 ? 6.945 -10.017 -26.944 1.00 51.12 298 ASN A C 1
ATOM 2310 O O . ASN A 1 298 ? 6.158 -9.081 -27.086 1.00 51.12 298 ASN A O 1
ATOM 2314 N N . ASP A 1 299 ? 8.164 -10.010 -27.480 1.00 51.97 299 ASP A N 1
ATOM 2315 C CA . ASP A 1 299 ? 8.671 -8.928 -28.340 1.00 51.97 299 ASP A CA 1
ATOM 2316 C C . ASP A 1 299 ? 8.066 -9.017 -29.767 1.00 51.97 299 ASP A C 1
ATOM 2318 O O . ASP A 1 299 ? 8.736 -8.829 -30.776 1.00 51.97 299 ASP A O 1
ATOM 2322 N N . SER A 1 300 ? 6.777 -9.369 -29.834 1.00 49.47 300 SER A N 1
ATOM 2323 C CA . SER A 1 300 ? 5.977 -9.660 -31.033 1.00 49.47 300 SER A CA 1
ATOM 2324 C C . SER A 1 300 ? 4.890 -8.609 -31.295 1.00 49.47 300 SER A C 1
ATOM 2326 O O . SER A 1 300 ? 4.275 -8.623 -32.355 1.00 49.47 300 SER A O 1
ATOM 2328 N N . GLU A 1 301 ? 4.643 -7.709 -30.337 1.00 48.44 301 GLU A N 1
ATOM 2329 C CA . GLU A 1 301 ? 3.620 -6.651 -30.393 1.00 48.44 301 GLU A CA 1
ATOM 2330 C C . GLU A 1 301 ? 4.236 -5.259 -30.154 1.00 48.44 301 GLU A C 1
ATOM 2332 O O . GLU A 1 301 ? 3.748 -4.464 -29.348 1.00 48.44 301 GLU A O 1
ATOM 2337 N N . GLU A 1 302 ? 5.341 -4.949 -30.834 1.00 47.56 302 GLU A N 1
ATOM 2338 C CA . GLU A 1 302 ? 5.955 -3.617 -30.790 1.00 47.56 302 GLU A CA 1
ATOM 2339 C C . GLU A 1 302 ? 5.952 -2.967 -32.174 1.00 47.56 302 GLU A C 1
ATOM 2341 O O . GLU A 1 302 ? 6.911 -3.050 -32.934 1.00 47.56 302 GLU A O 1
ATOM 2346 N N . GLY A 1 303 ? 4.832 -2.306 -32.481 1.00 41.78 303 GLY A N 1
ATOM 2347 C CA . GLY A 1 303 ? 4.773 -1.322 -33.558 1.00 41.78 303 GLY A CA 1
ATOM 2348 C C . GLY A 1 303 ? 5.657 -0.110 -33.251 1.00 41.78 303 GLY A C 1
ATOM 2349 O O . GLY A 1 303 ? 5.932 0.194 -32.086 1.00 41.78 303 GLY A O 1
ATOM 2350 N N . GLU A 1 304 ? 6.095 0.574 -34.304 1.00 39.25 304 GLU A N 1
ATOM 2351 C CA . GLU A 1 304 ? 7.017 1.706 -34.227 1.00 39.25 304 GLU A CA 1
ATOM 2352 C C . GLU A 1 304 ? 6.471 2.825 -33.326 1.00 39.25 304 GLU A C 1
ATOM 2354 O O . GLU A 1 304 ? 5.473 3.477 -33.632 1.00 39.25 304 GLU A O 1
ATOM 2359 N N . PHE A 1 305 ? 7.157 3.063 -32.207 1.00 37.97 305 PHE A N 1
ATOM 2360 C CA . PHE A 1 305 ? 7.026 4.294 -31.437 1.00 37.97 305 PHE A CA 1
ATOM 2361 C C . PHE A 1 305 ? 8.250 5.157 -31.716 1.00 37.97 305 PHE A C 1
ATOM 2363 O O . PHE A 1 305 ? 9.340 4.894 -31.209 1.00 37.97 305 PHE A O 1
ATOM 2370 N N . GLU A 1 306 ? 8.040 6.171 -32.548 1.00 35.78 306 GLU A N 1
ATOM 2371 C CA . GLU A 1 306 ? 9.032 7.175 -32.913 1.00 35.78 306 GLU A CA 1
ATOM 2372 C C . GLU A 1 306 ? 9.564 7.880 -31.651 1.00 35.78 306 GLU A C 1
ATOM 2374 O O . GLU A 1 306 ? 8.800 8.312 -30.780 1.00 35.78 306 GLU A O 1
ATOM 2379 N N . TYR A 1 307 ? 10.890 7.934 -31.506 1.00 41.53 307 TYR A N 1
ATOM 2380 C CA . TYR A 1 307 ? 11.533 8.471 -30.310 1.00 41.53 307 TYR A CA 1
ATOM 2381 C C . TYR A 1 307 ? 11.646 9.994 -30.414 1.00 41.53 307 TYR A C 1
ATOM 2383 O O . TYR A 1 307 ? 12.506 10.507 -31.123 1.00 41.53 307 TYR A O 1
ATOM 2391 N N . LEU A 1 308 ? 10.835 10.719 -29.640 1.00 36.53 308 LEU A N 1
ATOM 2392 C CA . LEU A 1 308 ? 11.168 12.095 -29.272 1.00 36.53 308 LEU A CA 1
ATOM 2393 C C . LEU A 1 308 ? 12.376 12.069 -28.327 1.00 36.53 308 LEU A C 1
ATOM 2395 O O . LEU A 1 308 ? 12.289 11.545 -27.213 1.00 36.53 308 LEU A O 1
ATOM 2399 N N . GLU A 1 309 ? 13.503 12.605 -28.791 1.00 37.50 309 GLU A N 1
ATOM 2400 C CA . GLU A 1 309 ? 14.734 12.711 -28.010 1.00 37.50 309 GLU A CA 1
ATOM 2401 C C . GLU A 1 309 ? 14.605 13.826 -26.960 1.00 37.50 309 GLU A C 1
ATOM 2403 O O . GLU A 1 309 ? 14.545 15.010 -27.281 1.00 37.50 309 GLU A O 1
ATOM 2408 N N . ASP A 1 310 ? 14.539 13.429 -25.688 1.00 36.59 310 ASP A N 1
ATOM 2409 C CA . ASP A 1 310 ? 14.477 14.327 -24.529 1.00 36.59 310 ASP A CA 1
ATOM 2410 C C . ASP A 1 310 ? 15.893 14.854 -24.230 1.00 36.59 310 ASP A C 1
ATOM 2412 O O . ASP A 1 310 ? 16.728 14.157 -23.643 1.00 36.59 310 ASP A O 1
ATOM 2416 N N . SER A 1 311 ? 16.204 16.041 -24.753 1.00 42.00 311 SER A N 1
ATOM 2417 C CA . SER A 1 311 ? 17.570 16.555 -24.869 1.00 42.00 311 SER A CA 1
ATOM 2418 C C . SER A 1 311 ? 18.067 17.288 -23.614 1.00 42.00 311 SER A C 1
ATOM 2420 O O . SER A 1 311 ? 17.660 18.418 -23.360 1.00 42.00 311 SER A O 1
ATOM 2422 N N . GLY A 1 312 ? 19.042 16.690 -22.924 1.00 38.66 312 GLY A N 1
ATOM 2423 C CA . GLY A 1 312 ? 20.096 17.416 -22.199 1.00 38.66 312 GLY A CA 1
ATOM 2424 C C . GLY A 1 312 ? 19.707 18.222 -20.952 1.00 38.66 312 GLY A C 1
ATOM 2425 O O . GLY A 1 312 ? 19.747 19.446 -20.986 1.00 38.66 312 GLY A O 1
ATOM 2426 N N . ASP A 1 313 ? 19.508 17.537 -19.822 1.00 38.12 313 ASP A N 1
ATOM 2427 C CA . ASP A 1 313 ? 19.869 18.080 -18.499 1.00 38.12 313 ASP A CA 1
ATOM 2428 C C . ASP A 1 313 ? 21.280 17.560 -18.145 1.00 38.12 313 ASP A C 1
ATOM 2430 O O . ASP A 1 313 ? 21.433 16.461 -17.598 1.00 38.12 313 ASP A O 1
ATOM 2434 N N . GLU A 1 314 ? 22.320 18.322 -18.489 1.00 46.19 31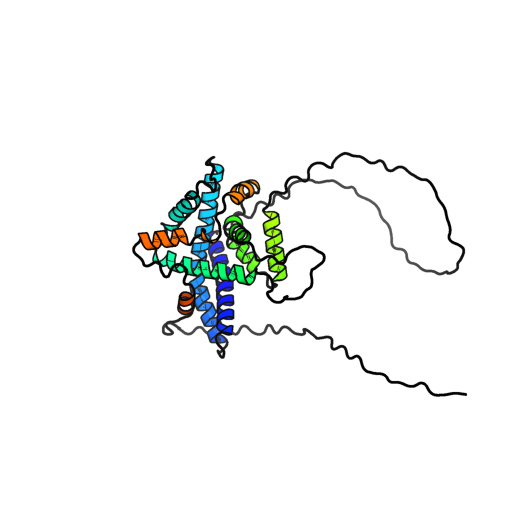4 GLU A N 1
ATOM 2435 C CA . GLU A 1 314 ? 23.675 18.128 -17.955 1.00 46.19 314 GLU A CA 1
ATOM 2436 C C . GLU A 1 314 ? 23.828 19.008 -16.701 1.00 46.19 314 GLU A C 1
ATOM 2438 O O . GLU A 1 314 ? 23.842 20.230 -16.810 1.00 46.19 314 GLU A O 1
ATOM 2443 N N . ASP A 1 315 ? 23.903 18.401 -15.507 1.00 46.06 315 ASP A N 1
ATOM 2444 C CA . ASP A 1 315 ? 24.202 19.102 -14.242 1.00 46.06 315 ASP A CA 1
ATOM 2445 C C . ASP A 1 315 ? 25.713 19.465 -14.206 1.00 46.06 315 ASP A C 1
ATOM 2447 O O . ASP A 1 315 ? 26.530 18.538 -14.130 1.00 46.06 315 ASP A O 1
ATOM 2451 N N . PRO A 1 316 ? 26.124 20.752 -14.223 1.00 54.44 316 PRO A N 1
ATOM 2452 C CA . PRO A 1 316 ? 27.526 21.135 -14.062 1.00 54.44 316 PRO A CA 1
ATOM 2453 C C . PRO A 1 316 ? 27.959 21.205 -12.584 1.00 54.44 316 PRO A C 1
ATOM 2455 O O . PRO A 1 316 ? 27.155 21.474 -11.692 1.00 54.44 316 PRO A O 1
ATOM 2458 N N . ASP A 1 317 ? 29.263 21.022 -12.373 1.00 44.41 317 ASP A N 1
ATOM 2459 C CA . ASP A 1 317 ? 30.073 21.476 -11.231 1.00 44.41 317 ASP A CA 1
ATOM 2460 C C . ASP A 1 317 ? 29.632 21.101 -9.795 1.00 44.41 317 ASP A C 1
ATOM 2462 O O . ASP A 1 317 ? 29.029 21.880 -9.058 1.00 44.41 317 ASP A O 1
ATOM 2466 N N . ASP A 1 318 ? 30.106 19.934 -9.336 1.00 56.44 318 ASP A N 1
ATOM 2467 C CA . ASP A 1 318 ? 30.411 19.662 -7.917 1.00 56.44 318 ASP A CA 1
ATOM 2468 C C . ASP A 1 318 ? 31.942 19.763 -7.743 1.00 56.44 318 ASP A C 1
ATOM 2470 O O . ASP A 1 318 ? 32.660 18.760 -7.733 1.00 56.44 318 ASP A O 1
ATOM 2474 N N . SER A 1 319 ? 32.462 20.996 -7.755 1.00 53.81 319 SER A N 1
ATOM 2475 C CA . SER A 1 319 ? 33.902 21.289 -7.754 1.00 53.81 319 SER A CA 1
ATOM 2476 C C . SER A 1 319 ? 34.546 20.945 -6.406 1.00 53.81 319 SER A C 1
ATOM 2478 O O . SER A 1 319 ? 34.267 21.599 -5.399 1.00 53.81 319 SER A O 1
ATOM 2480 N N . GLY A 1 320 ? 35.423 19.940 -6.384 1.00 45.19 320 GLY A N 1
ATOM 2481 C CA . GLY A 1 320 ? 36.155 19.554 -5.178 1.00 45.19 320 GLY A CA 1
ATOM 2482 C C . GLY A 1 320 ? 37.223 20.577 -4.781 1.00 45.19 320 GLY A C 1
ATOM 2483 O O . GLY A 1 320 ? 38.039 20.970 -5.610 1.00 45.19 320 GLY A O 1
ATOM 2484 N N . GLU A 1 321 ? 37.246 20.970 -3.506 1.00 51.66 321 GLU A N 1
ATOM 2485 C CA . GLU A 1 321 ? 38.374 21.698 -2.913 1.00 51.66 321 GLU A CA 1
ATOM 2486 C C . GLU A 1 321 ? 39.567 20.744 -2.732 1.00 51.66 321 GLU A C 1
ATOM 2488 O O . GLU A 1 321 ? 39.598 19.936 -1.800 1.00 51.66 321 GLU A O 1
ATOM 2493 N N . GLU A 1 322 ? 40.560 20.836 -3.618 1.00 50.22 322 GLU A N 1
ATOM 2494 C CA . GLU A 1 322 ? 41.872 20.216 -3.415 1.00 50.22 322 GLU A CA 1
ATOM 2495 C C . GLU A 1 322 ? 42.744 21.145 -2.557 1.00 50.22 322 GLU A C 1
ATOM 2497 O O . GLU A 1 322 ? 43.235 22.176 -3.012 1.00 50.22 322 GLU A O 1
ATOM 2502 N N . GLY A 1 323 ? 42.896 20.797 -1.278 1.00 50.94 323 GLY A N 1
ATOM 2503 C CA . GLY A 1 323 ? 43.770 21.510 -0.348 1.00 50.94 323 GLY A CA 1
ATOM 2504 C C . GLY A 1 323 ? 45.217 21.037 -0.459 1.00 50.94 323 GLY A C 1
ATOM 2505 O O . GLY A 1 323 ? 45.595 20.072 0.206 1.00 50.94 323 GLY A O 1
ATOM 2506 N N . GLU A 1 324 ? 46.025 21.718 -1.270 1.00 50.12 324 GLU A N 1
ATOM 2507 C CA . GLU A 1 324 ? 47.482 21.553 -1.267 1.00 50.12 324 GLU A CA 1
ATOM 2508 C C . GLU A 1 324 ? 48.098 22.219 -0.022 1.00 50.12 324 GLU A C 1
ATOM 2510 O O . GLU A 1 324 ? 48.090 23.442 0.107 1.00 50.12 324 GLU A O 1
ATOM 2515 N N . GLU A 1 325 ? 48.680 21.427 0.882 1.00 59.97 325 GLU A N 1
ATOM 2516 C CA . GLU A 1 325 ? 49.535 21.923 1.970 1.00 59.97 325 GLU A CA 1
ATOM 2517 C C . GLU A 1 325 ? 50.991 21.532 1.663 1.00 59.97 325 GLU A C 1
ATOM 2519 O O . GLU A 1 325 ? 51.426 20.407 1.921 1.00 59.97 325 GLU A O 1
ATOM 2524 N N . MET A 1 326 ? 51.730 22.443 1.016 1.00 56.19 326 MET A N 1
ATOM 2525 C CA . MET A 1 326 ? 53.136 22.231 0.649 1.00 56.19 326 MET A CA 1
ATOM 2526 C C . MET A 1 326 ? 54.098 22.464 1.822 1.00 56.19 326 MET A C 1
ATOM 2528 O O . MET A 1 326 ? 53.849 23.264 2.719 1.00 56.19 326 MET A O 1
ATOM 2532 N N . MET A 1 327 ? 55.235 21.767 1.774 1.00 52.16 327 MET A N 1
ATOM 2533 C CA . MET A 1 327 ? 56.327 21.895 2.741 1.00 52.16 327 MET A CA 1
ATOM 2534 C C . MET A 1 327 ? 57.190 23.135 2.469 1.00 52.16 327 MET A C 1
ATOM 2536 O O . MET A 1 327 ? 57.668 23.317 1.352 1.00 52.16 327 MET A O 1
ATOM 2540 N N . GLU A 1 328 ? 57.503 23.887 3.522 1.00 60.94 328 GLU A N 1
ATOM 2541 C CA . GLU A 1 328 ? 58.588 24.877 3.567 1.00 60.94 328 GLU A CA 1
ATOM 2542 C C . GLU A 1 328 ? 59.293 24.704 4.932 1.00 60.94 328 GLU A C 1
ATOM 2544 O O . GLU A 1 328 ? 58.756 25.075 5.970 1.00 60.94 328 GLU A O 1
ATOM 2549 N N . LEU A 1 329 ? 60.250 23.774 5.029 1.00 51.53 329 LEU A N 1
ATOM 2550 C CA . LEU A 1 329 ? 61.695 23.916 4.763 1.00 51.53 329 LEU A CA 1
ATOM 2551 C C . LEU A 1 329 ? 62.476 24.572 5.917 1.00 51.53 329 LEU A C 1
ATOM 2553 O O . LEU A 1 329 ? 62.293 25.741 6.243 1.00 51.53 329 LEU A O 1
ATOM 2557 N N . ASP A 1 330 ? 63.400 23.799 6.498 1.00 51.62 330 ASP A N 1
ATOM 2558 C CA . ASP A 1 330 ? 64.332 24.245 7.537 1.00 51.62 330 ASP A CA 1
ATOM 2559 C C . ASP A 1 330 ? 65.306 25.320 7.026 1.00 51.62 330 ASP A C 1
ATOM 2561 O O . ASP A 1 330 ? 65.854 25.212 5.926 1.00 51.62 330 ASP A O 1
ATOM 2565 N N . GLY A 1 331 ? 65.598 26.326 7.857 1.00 50.75 331 GLY A N 1
ATOM 2566 C CA . GLY A 1 331 ? 66.493 27.415 7.459 1.00 50.75 331 GLY A CA 1
ATOM 2567 C C . GLY A 1 331 ? 66.792 28.457 8.536 1.00 50.75 331 GLY A C 1
ATOM 2568 O O . GLY A 1 331 ? 66.474 29.628 8.351 1.00 50.75 331 GLY A O 1
ATOM 2569 N N . GLN A 1 332 ? 67.443 28.070 9.640 1.00 55.84 332 GLN A N 1
ATOM 2570 C CA . GLN A 1 332 ? 68.094 29.037 10.539 1.00 55.84 332 GLN A CA 1
ATOM 2571 C C . GLN A 1 332 ? 69.586 28.730 10.711 1.00 55.84 332 GLN A C 1
ATOM 2573 O O . GLN A 1 332 ? 69.985 27.639 11.113 1.00 55.84 332 GLN A O 1
ATOM 2578 N N . THR A 1 333 ? 70.405 29.717 10.353 1.00 55.38 333 THR A N 1
ATOM 2579 C CA . THR A 1 333 ? 71.871 29.675 10.337 1.00 55.38 333 THR A CA 1
ATOM 2580 C C . THR A 1 333 ? 72.482 30.233 11.620 1.00 55.38 333 THR A C 1
ATOM 2582 O O . THR A 1 333 ? 71.866 31.038 12.313 1.00 55.38 333 THR A O 1
ATOM 2585 N N . LEU A 1 334 ? 73.736 29.861 11.890 1.00 53.22 334 LEU A N 1
ATOM 2586 C CA . LEU A 1 334 ? 74.572 30.480 12.922 1.00 53.22 334 LEU A CA 1
ATOM 2587 C C . LEU A 1 334 ? 74.753 31.989 12.679 1.00 53.22 334 LEU A C 1
ATOM 2589 O O . LEU A 1 334 ? 75.038 32.389 11.551 1.00 53.22 334 LEU A O 1
ATOM 2593 N N . THR A 1 335 ? 74.778 32.764 13.765 1.00 56.00 335 THR A N 1
ATOM 2594 C CA . THR A 1 335 ? 75.657 33.936 13.925 1.00 56.00 335 THR A CA 1
ATOM 2595 C C . THR A 1 335 ? 76.127 34.022 15.378 1.00 56.00 335 THR A C 1
ATOM 2597 O O . THR A 1 335 ? 75.280 34.103 16.263 1.00 56.00 335 THR A O 1
ATOM 2600 N N . GLU A 1 336 ? 77.454 33.985 15.545 1.00 58.06 336 GLU A N 1
ATOM 2601 C CA . GLU A 1 336 ? 78.298 34.501 16.651 1.00 58.06 336 GLU A CA 1
ATOM 2602 C C . GLU A 1 336 ? 77.770 34.446 18.103 1.00 58.06 336 GLU A C 1
ATOM 2604 O O . GLU A 1 336 ? 77.035 35.364 18.530 1.00 58.06 336 GLU A O 1
#

Sequence (336 aa):
MRLALRQCLSCGMAQHLAAYISKQIRVRSLAGKGSYRSQRQQRMRKRLAPLILTLFQFFERYQHRLLAETYEGNKISYQDADQPILIQQEIMESYNPALLVRVSQTYHLLLYLLRRRLAPPSRSFSLARTRSGRSLTRLAEDSVVKLLIIGGLSQVQRILSIKNRSRRRKALEKWIAGLQPQENSGVVEGVSAEPQPNRHSAAVAVGGGGGREESRNSGKALEHGRTPSSSSSSSSSPPSGLPMPRPSAAAIARLIPVLPPLGAVWVPSARELVLAKGLDATDVGVWELFIDELTSGNDSEEGEFEYLEDSGDEDPDDSGEEGEEMMELDGQTLTE

Foldseek 3Di:
DLVVVLLVLLLLVQLLLLVVLLVVVCVVDPDDDDPLSVVLSVLLSVVRSVLSSLLLQLLLQLLVVLLVCLVVPNPLACVVVCPSLVSSLVSPVPDDLVSLLVSLLSVLSVVVSCQVLAQADPPPPDPCPDPPPPDSDRPALLLVLCCPNQVNSVNVSVLSPPPDSVVSNVSSVVVVVVLDPPPDPDDPDDDDDDDDDDDDDDDDDDDYDDDDDDDDDDDDDDDDDDDDDDDDDPVVQDDPSDRNRRDDSVSSNSSSSNGDGNVSPSQPSSLVSSVVVPHDSPSSHVNPVVSCVSRDDPPPPDDDDDDDDPDDPDDDDPDDDDDDDDDDDDDDDDDD

pLDDT: mean 71.4, std 21.79, range [30.86, 96.56]

Radius of gyration: 30.79 Å; chains: 1; bounding box: 99×84×78 Å